Protein 6HEM (pdb70)

Foldseek 3Di:
DDPVLLVVLLVLLVVLCVPDPDNQLVSSLVSSLVVVLVVLVVVLPDDDDQLFDCCLVDVVSLCVVQVPDPLLSSLVSLCSLLPCVQCPDPSRNNNNVVSVVVNVVDDCVSPPVVSSVVSVVLSVLQLLLLLLQLQLLVCVLVVVLVSNLLSLVSSQVSQVVQCVSHPSSHDDNVVSVVSNLVSLLSLLVCLVCLCVVPDPVSVVVSLCSCVVPNLLALLVLVPDVVNPVSVVSLVVSLCSLCVVVVDDDDVVSVVSSVVCNVSSVDVPVRSHSPDDRDDGDDDDSVRSSVSSSVSVVVGD

Organism: Homo sapiens (NCBI:txid9606)

B-factor: mean 29.3, std 12.33, range [11.65, 81.81]

Sequence (300 aa):
FSKHLKEETIQIITKASHEHEDKSPETVLQSAIKLEYARLVKLAQEDTPPETDYRLHHVVVYFIQNQAPKKIIEKTLLEQFGDRNLSFDERCHNIMKVAQAKLEMIKPEEVNLEEYEEWHQDYRKFRETTMYLIIGLENFQRESYIDSLLFLICAYQNNKELLSKGLYRGHDEELISHYRRECLLKLNEQAAELFESGEDREVNNGLIIMNEFIVPFLPLLLVDEMEEKDILAVEDMRNRWCSYLGQEMEPHLQEKLTDFLPKLLDCSMEIKSFHEPPKLPSYSTHELCERFARIMLSLS

Secondary structure (DSSP, 8-state):
--HHHHHHHHHHHHHHHTT-S---HHHHHHHHHHHHHHHHHHHHH----TT--GGGT-HHHHHHHTT--HHHHHHHHHHHHT-GGGSSSTTTHHHHHHHHHHHHH--TTTS-HHHHHHHHHHHHHHHHHHHHHHHHHHHHHTT-HHHHHHHHHHHHHHHHHHHHH-TTSS--HHHHHHHHHHHHHHHHHHHHHHHTS--HHHHHHHHHHIIIIIHHHGGGGGS-TT-HHHHHHHHHHHHHHHGGGGS---HHHHHHHHHHHHHHH--TT-----PPPPPPPP--HHHHHHHHHHHHTT--

GO terms:
  GO:0101005 deubiquitinase activity (F, IDA)
  GO:0005737 cytoplasm (C, IDA)
  GO:1903882 negative regulation of interleukin-17-mediated signaling pathway (P, IDA)
  GO:1902883 negative regulation of response to oxidative stress (P, IDA)
  GO:0005783 endoplasmic reticulum (C, IDA)
  GO:0016579 protein deubiquitination (P, IDA)
  GO:1904293 negative regulation of ERAD pathway (P, IMP)
  GO:0051117 ATPase binding (F, IPI)
  GO:0031625 ubiquitin protein ligase binding (F, IPI)
  GO:0004843 cysteine-type deubiquitinase activity (F, EXP)
  GO:0005737 cytoplasm (C, EXP)
  GO:0101005 deubiquitinase activity (F, IMP)
  GO:0005737 cytoplasm (C, IMP)
  GO:0005515 protein binding (F, IPI)
  GO:0004843 cyst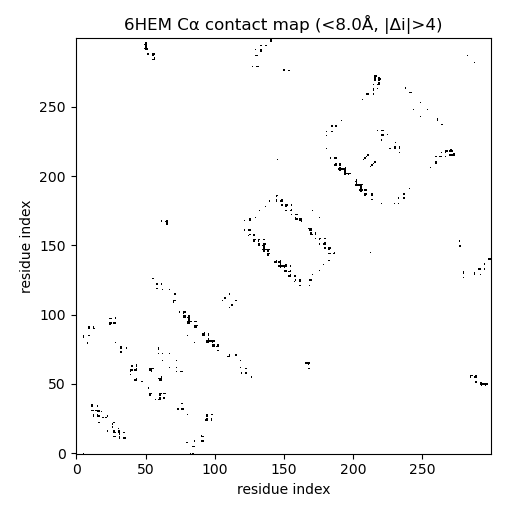eine-type deubiquitinase activity (F, TAS)
  GO:0008233 peptidase activity (F, TAS)
  GO:0036211 protein modification process (P, TAS)
  GO:0006508 proteolysis (P, TAS)
  GO:0005829 cytosol (C, TAS)
  GO:0016579 protein deubiquitination (P, TAS)

Nearest PDB structures (foldseek):
  6hem-assembly1_A  TM=1.003E+00  e=7.577E-39  Homo sapiens
  6h4k-assembly1_A  TM=9.599E-01  e=4.518E-29  Homo sapiens
  8bbf-assembly1_B  TM=1.422E-01  e=9.998E+00  Homo sapiens

InterPro domains:
  IPR001394 Peptidase C19, ubiquitin carboxyl-terminal hydrolase [PF00443] (169-654)
  IPR003903 Ubiquitin interacting motif [PS50330] (97-116)
  IPR003903 Ubiquitin interacting motif [SM00726] (97-116)
  IPR009060 UBA-like superfamily [SSF46934] (2-73)
  IPR018200 Ubiquitin specific protease, conserved site [PS00972] (170-185)
  IPR018200 Ubiquitin specific protease, conserved site [PS00973] (591-608)
  IPR028889 Ubiquitin specific protease UPS, catalytic domain [PS50235] (169-657)
  IPR038765 Papain-like cysteine peptidase superfamily [SSF54001] (167-654)
  IPR050164 Ubiquitin carboxyl-terminal hydrolases [PTHR24006] (99-657)
  IPR054108 Ubiquitin carboxyl-terminal hydrolase 25/28, UIM [PF21909] (70-132)
  IPR054109 UBA-like domain [PF22566] (16-60)

Solvent-accessible surface area: 16249 Å² total; per-residue (Å²): 108,49,90,135,43,30,62,46,2,27,58,15,3,47,128,1,27,136,87,92,166,74,117,38,35,84,34,7,3,136,6,0,25,144,32,0,63,55,60,0,41,151,39,12,136,95,138,52,68,98,47,34,19,57,26,1,81,16,24,0,0,0,0,18,46,16,142,3,54,139,56,3,6,89,25,10,2,13,81,21,0,8,46,64,91,5,38,191,46,100,137,0,61,91,9,6,106,19,0,73,63,90,37,90,80,42,39,106,103,94,5,76,113,133,68,10,93,102,29,30,83,10,16,112,52,0,40,66,0,0,0,26,2,0,17,0,4,33,12,22,59,157,126,39,30,65,67,0,0,42,22,0,22,18,0,24,93,26,2,68,70,2,35,97,116,22,165,122,25,6,18,88,74,106,25,1,14,65,11,10,18,51,0,1,37,79,0,4,70,76,0,0,114,31,2,93,46,72,44,117,74,78,6,74,71,0,20,67,7,0,64,91,27,0,18,28,11,0,4,48,2,64,102,56,81,151,51,128,133,2,62,106,3,2,88,70,2,40,81,76,0,49,69,36,74,73,146,169,24,92,99,132,41,71,114,78,0,57,89,0,7,80,97,0,80,88,12,62,166,120,98,149,34,172,84,155,82,29,91,46,64,112,51,62,45,136,60,0,22,95,55,12,27,175,8,32,128,50,78,87

Structure (mmCIF, N/CA/C/O backbone):
data_6HEM
#
_entry.id   6HEM
#
_cell.length_a   55.957
_cell.length_b   78.288
_cell.length_c   84.909
_cell.angle_alpha   90.00
_cell.angle_beta   90.00
_cell.angle_gamma   90.00
#
_symmetry.space_group_name_H-M   'P 21 21 21'
#
loop_
_entity.id
_entity.type
_entity.pdbx_description
1 polymer 'Ubiquitin carboxyl-terminal hydrolase 25'
2 non-polymer GLYCEROL
3 non-polymer 'SODIUM ION'
4 water water
#
loop_
_atom_site.group_PDB
_atom_site.id
_atom_site.type_symbol
_atom_site.label_atom_id
_atom_site.label_alt_id
_atom_site.label_comp_id
_atom_site.label_asym_id
_atom_site.label_entity_id
_atom_site.label_seq_id
_atom_site.pdbx_PDB_ins_code
_atom_site.Cartn_x
_atom_site.Cartn_y
_atom_site.Cartn_z
_atom_site.occupancy
_atom_site.B_iso_or_equiv
_atom_site.auth_seq_id
_atom_site.auth_comp_id
_atom_site.auth_asym_id
_atom_site.auth_atom_id
_atom_site.pdbx_PDB_model_num
ATOM 1 N N . PHE A 1 4 ? 35.639 82.339 9.525 1.00 73.42 749 PHE A N 1
ATOM 2 C CA . PHE A 1 4 ? 36.854 82.612 8.768 1.00 66.09 749 PHE A CA 1
ATOM 3 C C . PHE A 1 4 ? 36.528 83.302 7.450 1.00 61.61 749 PHE A C 1
ATOM 4 O O . PHE A 1 4 ? 37.315 83.259 6.506 1.00 81.81 749 PHE A O 1
ATOM 6 N N . SER A 1 5 ? 35.362 83.940 7.390 1.00 66.11 750 SER A N 1
ATOM 7 C CA . SER A 1 5 ? 34.927 84.655 6.200 1.00 63.19 750 SER A CA 1
ATOM 8 C C . SER A 1 5 ? 34.357 86.005 6.612 1.00 67.08 750 SER A C 1
ATOM 9 O O . SER A 1 5 ? 33.936 86.201 7.755 1.00 59.21 750 SER A O 1
ATOM 12 N N . LYS A 1 6 ? 34.358 86.945 5.663 1.00 60.72 751 LYS A N 1
ATOM 13 C CA . LYS A 1 6 ? 33.759 88.250 5.922 1.00 58.88 751 LYS A CA 1
ATOM 14 C C . LYS A 1 6 ? 32.299 88.108 6.334 1.00 58.16 751 LYS A C 1
ATOM 15 O O . LYS A 1 6 ? 31.849 88.752 7.289 1.00 53.91 751 LYS A O 1
ATOM 17 N N . HIS A 1 7 ? 31.546 87.259 5.630 1.00 49.15 752 HIS A N 1
ATOM 18 C CA . HIS A 1 7 ? 30.147 87.056 5.987 1.00 47.22 752 HIS A CA 1
ATOM 19 C C . HIS A 1 7 ? 30.028 86.453 7.382 1.00 49.45 752 HIS A C 1
ATOM 20 O O . HIS A 1 7 ? 29.234 86.923 8.207 1.00 40.22 752 HIS A O 1
ATOM 27 N N . LEU A 1 8 ? 30.835 85.423 7.671 1.00 44.34 753 LEU A N 1
ATOM 28 C CA . LEU A 1 8 ? 30.740 84.734 8.958 1.00 45.07 753 LEU A CA 1
ATOM 29 C C . LEU A 1 8 ? 31.278 85.591 10.101 1.00 41.32 753 LEU A C 1
ATOM 30 O O . LEU A 1 8 ? 30.697 85.604 11.190 1.00 36.88 753 LEU A O 1
ATOM 35 N N . LYS A 1 9 ? 32.399 86.288 9.886 1.00 44.62 754 LYS A N 1
ATOM 36 C CA . LYS A 1 9 ? 32.921 87.177 10.924 1.00 45.85 754 LYS A CA 1
ATOM 37 C C . LYS A 1 9 ? 31.918 88.275 11.252 1.00 41.62 754 LYS A C 1
ATOM 38 O O . LYS A 1 9 ? 31.650 88.558 12.425 1.00 42.17 754 LYS A O 1
ATOM 40 N N . GLU A 1 10 ? 31.338 88.894 10.221 1.00 40.79 755 GLU A N 1
ATOM 41 C CA . GLU A 1 10 ? 30.353 89.945 10.448 1.00 42.76 755 GLU A CA 1
ATOM 42 C C . GLU A 1 10 ? 29.063 89.378 11.021 1.00 40.80 755 GLU A C 1
ATOM 43 O O . GLU A 1 10 ? 28.406 90.025 11.844 1.00 47.52 755 GLU A O 1
ATOM 45 N N . GLU A 1 11 ? 28.675 88.173 10.599 1.00 38.60 756 GLU A N 1
ATOM 46 C CA . GLU A 1 11 ? 27.510 87.545 11.212 1.00 37.65 756 GLU A CA 1
ATOM 47 C C . GLU A 1 11 ? 27.776 87.234 12.680 1.00 28.90 756 GLU A C 1
ATOM 48 O O . GLU A 1 11 ? 26.878 87.366 13.520 1.00 37.62 756 GLU A O 1
ATOM 54 N N . THR A 1 12 ? 29.005 86.817 13.001 1.00 33.22 757 THR A N 1
ATOM 55 C CA . THR A 1 12 ? 29.343 86.509 14.388 1.00 22.27 757 THR A CA 1
ATOM 56 C C . THR A 1 12 ? 29.362 87.769 15.242 1.00 26.34 757 THR A C 1
ATOM 57 O O . THR A 1 12 ? 28.904 87.752 16.387 1.00 29.36 757 THR A O 1
ATOM 61 N N . ILE A 1 13 ? 29.875 88.874 14.700 1.00 31.43 758 ILE A N 1
ATOM 62 C CA . ILE A 1 13 ? 29.856 90.117 15.469 1.00 30.44 758 ILE A CA 1
ATOM 63 C C . ILE A 1 13 ? 28.428 90.622 15.633 1.00 32.67 758 ILE A C 1
ATOM 64 O O . ILE A 1 13 ? 28.025 91.060 16.723 1.00 32.88 758 ILE A O 1
ATOM 69 N N . GLN A 1 14 ? 27.631 90.545 14.567 1.00 31.69 759 GLN A N 1
ATOM 70 C CA . GLN A 1 14 ? 26.245 90.992 14.655 1.00 42.44 759 GLN A CA 1
ATOM 71 C C . GLN A 1 14 ? 25.461 90.183 15.683 1.00 40.50 759 GLN A C 1
ATOM 72 O O . GLN A 1 14 ? 24.633 90.734 16.417 1.00 35.92 759 GLN A O 1
ATOM 74 N N . ILE A 1 15 ? 25.703 88.873 15.756 1.00 32.31 760 ILE A N 1
ATOM 75 C CA . ILE A 1 15 ? 24.950 88.079 16.713 1.00 29.97 760 ILE A CA 1
ATOM 76 C C . ILE A 1 15 ? 25.409 88.379 18.139 1.00 31.61 760 ILE A C 1
ATOM 77 O O . ILE A 1 15 ? 24.606 88.329 19.079 1.00 28.99 760 ILE A O 1
ATOM 82 N N . ILE A 1 16 ? 26.692 88.701 18.319 1.00 27.64 761 ILE A N 1
ATOM 83 C CA . ILE A 1 16 ? 27.209 89.065 19.637 1.00 32.87 761 ILE A CA 1
ATOM 84 C C . ILE A 1 16 ? 26.547 90.347 20.128 1.00 34.23 761 ILE A C 1
ATOM 85 O O . ILE A 1 16 ? 26.121 90.450 21.286 1.00 31.44 761 ILE A O 1
ATOM 90 N N . THR A 1 17 ? 26.443 91.344 19.247 1.00 36.87 762 THR A N 1
ATOM 91 C CA .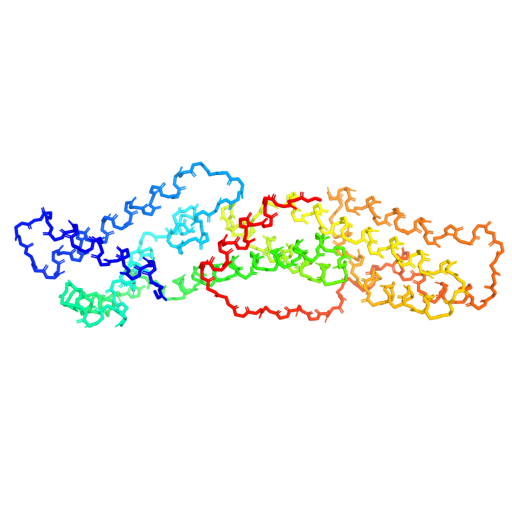 THR A 1 17 ? 25.815 92.599 19.636 1.00 34.80 762 THR A CA 1
ATOM 92 C C . THR A 1 17 ? 24.342 92.397 19.960 1.00 39.50 762 THR A C 1
ATOM 93 O O . THR A 1 17 ? 23.842 92.904 20.972 1.00 35.28 762 THR A O 1
ATOM 97 N N . LYS A 1 18 ? 23.635 91.627 19.133 1.00 34.19 763 LYS A N 1
ATOM 98 C CA . LYS A 1 18 ? 22.253 91.291 19.453 1.00 33.11 763 LYS A CA 1
ATOM 99 C C . LYS A 1 18 ? 22.167 90.504 20.756 1.00 39.08 763 LYS A C 1
ATOM 100 O O . LYS A 1 18 ? 21.238 90.703 21.548 1.00 41.79 763 LYS A O 1
ATOM 106 N N . ALA A 1 19 ? 23.135 89.611 21.008 1.00 32.66 764 ALA A N 1
ATOM 107 C CA . ALA A 1 19 ? 23.113 88.858 22.253 1.00 28.48 764 ALA A CA 1
ATOM 108 C C . ALA A 1 19 ? 23.301 89.776 23.457 1.00 25.99 764 ALA A C 1
ATOM 109 O O . ALA A 1 19 ? 22.663 89.577 24.493 1.00 33.44 764 ALA A O 1
ATOM 111 N N . SER A 1 20 ? 24.183 90.769 23.335 1.00 35.09 765 SER A N 1
ATOM 112 C CA . SER A 1 20 ? 24.490 91.639 24.471 1.00 33.99 765 SER A CA 1
ATOM 113 C C . SER A 1 20 ? 23.255 92.378 24.971 1.00 44.72 765 SER A C 1
ATOM 114 O O . SER A 1 20 ? 23.154 92.680 26.167 1.00 43.49 765 SER A O 1
ATOM 117 N N . HIS A 1 21 ? 22.303 92.667 24.086 1.00 41.23 766 HIS A N 1
ATOM 118 C CA . HIS A 1 21 ? 21.084 93.363 24.478 1.00 46.96 766 HIS A CA 1
ATOM 119 C C . HIS A 1 21 ? 20.087 92.483 25.227 1.00 51.03 766 HIS A C 1
ATOM 120 O O . HIS A 1 21 ? 19.055 92.995 25.668 1.00 60.23 766 HIS A O 1
ATOM 127 N N . GLU A 1 22 ? 20.367 91.190 25.414 1.00 52.01 767 GLU A N 1
ATOM 128 C CA . GLU A 1 22 ? 19.355 90.287 25.959 1.00 48.67 767 GLU A CA 1
ATOM 129 C C . GLU A 1 22 ? 19.281 90.319 27.478 1.00 58.71 767 GLU A C 1
ATOM 130 O O . GLU A 1 22 ? 18.234 89.989 28.047 1.00 52.29 767 GLU A O 1
ATOM 136 N N . HIS A 1 23 ? 20.373 90.669 28.149 1.00 49.83 768 HIS A N 1
ATOM 137 C CA . HIS A 1 23 ? 20.404 90.730 29.600 1.00 42.53 768 HIS A CA 1
ATOM 138 C C . HIS A 1 23 ? 21.118 91.999 30.030 1.00 47.41 768 HIS A C 1
ATOM 139 O O . HIS A 1 23 ? 21.954 92.540 29.298 1.00 43.22 768 HIS A O 1
ATOM 146 N N . GLU A 1 24 ? 20.755 92.482 31.218 1.00 55.15 769 GLU A N 1
ATOM 147 C CA . GLU A 1 24 ? 21.455 93.626 31.792 1.00 52.97 769 GLU A CA 1
ATOM 148 C C . GLU A 1 24 ? 22.925 93.299 32.012 1.00 47.31 769 GLU A C 1
ATOM 149 O O . GLU A 1 24 ? 23.807 94.122 31.731 1.00 43.78 769 GLU A O 1
ATOM 155 N N . ASP A 1 25 ? 23.201 92.096 32.507 1.00 48.17 770 ASP A N 1
ATOM 156 C CA . ASP A 1 25 ? 24.567 91.632 32.681 1.00 39.05 770 ASP A CA 1
ATOM 157 C C . ASP A 1 25 ? 25.259 91.530 31.328 1.00 48.19 770 ASP A C 1
ATOM 158 O O . ASP A 1 25 ? 24.785 90.831 30.428 1.00 41.88 770 ASP A O 1
ATOM 163 N N . LYS A 1 26 ? 26.377 92.243 31.176 1.00 40.06 771 LYS A N 1
ATOM 164 C CA . LYS A 1 26 ? 27.137 92.224 29.933 1.00 34.72 771 LYS A CA 1
ATOM 165 C C . LYS A 1 26 ? 28.457 91.471 30.061 1.00 22.92 771 LYS A C 1
ATOM 166 O O . LYS A 1 26 ? 29.353 91.672 29.235 1.00 33.46 771 LYS A O 1
ATOM 172 N N . SER A 1 27 ? 28.602 90.612 31.068 1.00 23.34 772 SER A N 1
ATOM 173 C CA . SER A 1 27 ? 29.834 89.860 31.193 1.00 29.44 772 SER A CA 1
ATOM 174 C C . SER A 1 27 ? 30.016 88.982 29.952 1.00 34.95 772 SER A C 1
ATOM 175 O O . SER A 1 27 ? 29.031 88.512 29.375 1.00 34.60 772 SER A O 1
ATOM 178 N N . PRO A 1 28 ? 31.259 88.764 29.505 1.00 32.31 773 PRO A N 1
ATOM 179 C CA . PRO A 1 28 ? 31.451 87.938 28.297 1.00 26.86 773 PRO A CA 1
ATOM 180 C C . PRO A 1 28 ? 30.890 86.541 28.455 1.00 31.92 773 PRO A C 1
ATOM 181 O O . PRO A 1 28 ? 30.473 85.933 27.459 1.00 30.44 773 PRO A O 1
ATOM 185 N N . GLU A 1 29 ? 30.862 86.018 29.683 1.00 30.87 774 GLU A N 1
ATOM 186 C CA . GLU A 1 29 ? 30.311 84.688 29.923 1.00 34.46 774 GLU A CA 1
ATOM 187 C C . GLU A 1 29 ? 28.815 84.649 29.642 1.00 30.58 774 GLU A C 1
ATOM 188 O O . GLU A 1 29 ? 28.306 83.685 29.053 1.00 28.47 774 GLU A O 1
ATOM 194 N N . THR A 1 30 ? 28.092 85.684 30.068 1.00 27.47 775 THR A N 1
ATOM 195 C CA . THR A 1 30 ? 26.659 85.761 29.815 1.00 27.47 775 THR A CA 1
ATOM 196 C C . THR A 1 30 ? 26.383 85.997 28.338 1.00 36.62 775 THR A C 1
ATOM 197 O O . THR A 1 30 ? 25.527 85.330 27.741 1.00 34.21 775 THR A O 1
ATOM 201 N N . VAL A 1 31 ? 27.111 86.936 27.731 1.00 26.78 776 VAL A N 1
ATOM 202 C CA . VAL A 1 31 ? 26.880 87.267 26.328 1.00 28.78 776 VAL A CA 1
ATOM 203 C C . VAL A 1 31 ? 27.192 86.071 25.438 1.00 27.52 776 VAL A C 1
ATOM 204 O O . VAL A 1 31 ? 26.477 85.810 24.462 1.00 26.15 776 VAL A O 1
ATOM 208 N N . LEU A 1 32 ? 28.279 85.354 25.733 1.00 23.68 777 LEU A N 1
ATOM 209 C CA . LEU A 1 32 ? 28.641 84.191 24.916 1.00 25.52 777 LEU A CA 1
ATOM 210 C C . LEU A 1 32 ? 27.541 83.137 24.938 1.00 27.04 777 LEU A C 1
ATOM 211 O O . LEU A 1 32 ? 27.196 82.555 23.897 1.00 25.31 777 LEU A O 1
ATOM 216 N N . GLN A 1 33 ? 26.986 82.869 26.115 1.00 25.81 778 GLN A N 1
ATOM 217 C CA . GLN A 1 33 ? 25.913 81.890 26.216 1.00 26.24 778 GLN A CA 1
ATOM 218 C C . GLN A 1 33 ? 24.698 82.324 25.398 1.00 26.72 778 GLN A C 1
ATOM 219 O O . GLN A 1 33 ? 24.093 81.510 24.691 1.00 29.15 778 GLN A O 1
ATOM 225 N N . SER A 1 34 ? 24.333 83.607 25.461 1.00 29.39 779 SER A N 1
ATOM 226 C CA . SER A 1 34 ? 23.215 84.079 24.645 1.00 34.51 779 SER A CA 1
ATOM 227 C C . SER A 1 34 ? 23.553 84.052 23.160 1.00 28.88 779 SER A C 1
ATOM 228 O O . SER A 1 34 ? 22.674 83.806 22.326 1.00 30.38 779 SER A O 1
ATOM 231 N N . ALA A 1 35 ? 24.806 84.363 22.808 1.00 21.60 780 ALA A N 1
ATOM 232 C CA . ALA A 1 35 ? 25.189 84.402 21.404 1.00 22.67 780 ALA A CA 1
ATOM 233 C C . ALA A 1 35 ? 25.133 83.012 20.801 1.00 21.76 780 ALA A C 1
ATOM 234 O O . ALA A 1 35 ? 24.704 82.847 19.648 1.00 26.08 780 ALA A O 1
ATOM 236 N N . ILE A 1 36 ? 25.590 82.011 21.557 1.00 20.73 781 ILE A N 1
ATOM 237 C CA . ILE A 1 36 ? 25.542 80.633 21.072 1.00 24.48 781 ILE A CA 1
ATOM 238 C C . ILE A 1 36 ? 24.098 80.208 20.838 1.00 26.20 781 ILE A C 1
ATOM 239 O O . ILE A 1 36 ? 23.772 79.600 19.810 1.00 21.43 781 ILE A O 1
ATOM 244 N N . LYS A 1 37 ? 23.203 80.554 21.767 1.00 25.66 782 LYS A N 1
ATOM 245 C CA . LYS A 1 37 ? 21.798 80.191 21.610 1.00 26.40 782 LYS A CA 1
ATOM 246 C C . LYS A 1 37 ? 21.171 80.888 20.408 1.00 23.14 782 LYS A C 1
ATOM 247 O O . LYS A 1 37 ? 20.374 80.283 19.681 1.00 24.74 782 LYS A O 1
ATOM 253 N N . LEU A 1 38 ? 21.509 82.159 20.184 1.00 18.51 783 LEU A N 1
ATOM 254 C CA . LEU A 1 38 ? 20.952 82.888 19.054 1.00 18.64 783 LEU A CA 1
ATOM 255 C C . LEU A 1 38 ? 21.489 82.344 17.739 1.00 19.99 783 LEU A C 1
ATOM 256 O O . LEU A 1 38 ? 20.741 82.215 16.764 1.00 20.62 783 LEU A O 1
ATOM 261 N N . GLU A 1 39 ? 22.792 82.068 17.690 1.00 18.75 784 GLU A N 1
ATOM 262 C CA . GLU A 1 39 ? 23.391 81.541 16.469 1.00 21.93 784 GLU A CA 1
ATOM 263 C C . GLU A 1 39 ? 22.838 80.154 16.157 1.00 18.27 784 GLU A C 1
ATOM 264 O O . GLU A 1 39 ? 22.557 79.839 14.998 1.00 20.92 784 GLU A O 1
ATOM 270 N N . TYR A 1 40 ? 22.679 79.305 17.173 1.00 16.64 785 TYR A N 1
ATOM 271 C CA . TYR A 1 40 ? 22.079 77.995 16.921 1.00 19.17 785 TYR A CA 1
ATOM 272 C C . TYR A 1 40 ? 20.679 78.150 16.343 1.00 21.42 785 TYR A C 1
ATOM 273 O O . TYR A 1 40 ? 20.325 77.498 15.352 1.00 16.36 785 TYR A O 1
ATOM 282 N N . ALA A 1 41 ? 19.880 79.048 16.918 1.00 18.32 786 ALA A N 1
ATOM 283 C CA . ALA A 1 41 ? 18.536 79.272 16.392 1.00 19.84 786 ALA A CA 1
ATOM 284 C C . ALA A 1 41 ? 18.571 79.763 14.947 1.00 16.52 786 ALA A C 1
ATOM 285 O O . ALA A 1 41 ? 17.732 79.360 14.129 1.00 17.39 786 ALA A O 1
ATOM 287 N N . ARG A 1 42 ? 19.526 80.641 14.618 1.00 16.38 787 ARG A N 1
ATOM 288 C CA . ARG A 1 42 ? 19.635 81.147 13.248 1.00 16.64 787 ARG A CA 1
ATOM 289 C C . ARG A 1 42 ? 19.942 80.011 12.280 1.00 17.19 787 ARG A C 1
ATOM 290 O O . ARG A 1 42 ? 19.374 79.943 11.179 1.00 15.73 787 ARG A O 1
ATOM 298 N N . LEU A 1 43 ? 20.820 79.100 12.683 1.00 13.84 788 LEU A N 1
ATOM 299 C CA . LEU A 1 43 ? 21.183 77.982 11.826 1.00 15.95 788 LEU A CA 1
ATOM 300 C C . LEU A 1 43 ? 20.079 76.935 11.770 1.00 16.22 788 LEU A C 1
ATOM 301 O O . LEU A 1 43 ? 19.889 76.293 10.735 1.00 15.04 788 LEU A O 1
ATOM 306 N N . VAL A 1 44 ? 19.321 76.764 12.857 1.00 12.34 789 VAL A N 1
ATOM 307 C CA . VAL A 1 44 ? 18.174 75.858 12.806 1.00 12.93 789 VAL A CA 1
ATOM 308 C C . VAL A 1 44 ? 17.161 76.356 11.793 1.00 17.30 789 VAL A C 1
ATOM 309 O O . VAL A 1 44 ? 16.574 75.569 11.037 1.00 15.85 789 VAL A O 1
ATOM 313 N N . LYS A 1 45 ? 16.937 77.674 11.759 1.00 15.67 790 LYS A N 1
ATOM 314 C CA . LYS A 1 45 ? 16.006 78.219 10.785 1.00 17.22 790 LYS A CA 1
ATOM 315 C C . LYS A 1 45 ? 16.451 77.885 9.371 1.00 15.68 790 LYS A C 1
ATOM 316 O O . LYS A 1 45 ? 15.625 77.497 8.528 1.00 17.29 790 LYS A O 1
ATOM 322 N N . LEU A 1 46 ? 17.754 78.015 9.092 1.00 16.50 791 LEU A N 1
ATOM 323 C CA . LEU A 1 46 ? 18.247 77.653 7.760 1.00 16.54 791 LEU A CA 1
ATOM 324 C C . LEU A 1 46 ? 18.053 76.167 7.493 1.00 15.04 791 LEU A C 1
ATOM 325 O O . LEU A 1 46 ? 17.672 75.779 6.382 1.00 16.27 791 LEU A O 1
ATOM 330 N N . ALA A 1 47 ? 18.312 75.323 8.507 1.00 13.45 792 ALA A N 1
ATOM 331 C CA . ALA A 1 47 ? 18.210 73.879 8.337 1.00 14.52 792 ALA A CA 1
ATOM 332 C C . ALA A 1 47 ? 16.779 73.460 8.036 1.00 17.61 792 ALA A C 1
ATOM 333 O O . ALA A 1 47 ? 16.554 72.462 7.331 1.00 17.83 792 ALA A O 1
ATOM 335 N N . GLN A 1 48 ? 15.806 74.202 8.568 1.00 15.69 793 GLN A N 1
ATOM 336 C CA . GLN A 1 48 ? 14.392 73.881 8.428 1.00 16.28 793 GLN A CA 1
ATOM 337 C C . GLN A 1 48 ? 13.810 74.365 7.111 1.00 17.22 793 GLN A C 1
ATOM 338 O O . GLN A 1 48 ? 12.725 73.916 6.735 1.00 22.44 793 GLN A O 1
ATOM 344 N N . GLU A 1 49 ? 14.511 75.243 6.401 1.00 17.18 794 GLU A N 1
ATOM 345 C CA . GLU A 1 49 ? 13.932 75.921 5.248 1.00 18.47 794 GLU A CA 1
ATOM 346 C C . GLU A 1 49 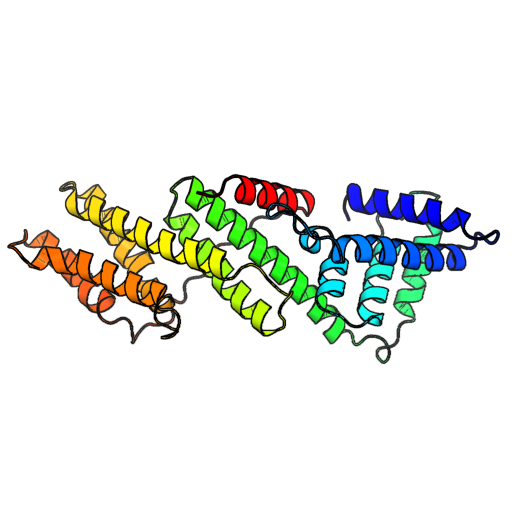? 13.822 74.997 4.037 1.00 25.93 794 GLU A C 1
ATOM 347 O O . GLU A 1 49 ? 14.743 74.239 3.722 1.00 20.93 794 GLU A O 1
ATOM 353 N N . ASP A 1 50 ? 12.674 75.046 3.364 1.00 21.16 795 ASP A N 1
ATOM 354 C CA . ASP A 1 50 ? 12.515 74.360 2.085 1.00 25.58 795 ASP A CA 1
ATOM 355 C C . ASP A 1 50 ? 13.150 75.240 1.014 1.00 25.62 795 ASP A C 1
ATOM 356 O O . ASP A 1 50 ? 12.694 76.362 0.786 1.00 30.15 795 ASP A O 1
ATOM 361 N N . THR A 1 51 ? 14.216 74.764 0.389 1.00 22.17 796 THR A N 1
ATOM 362 C CA . THR A 1 51 ? 14.933 75.685 -0.482 1.00 16.35 796 THR A CA 1
ATOM 363 C C . THR A 1 51 ? 14.802 75.264 -1.940 1.00 16.17 796 THR A C 1
ATOM 364 O O . THR A 1 51 ? 14.566 74.091 -2.228 1.00 20.78 796 THR A O 1
ATOM 368 N N . PRO A 1 52 ? 14.956 76.200 -2.871 1.00 22.62 797 PRO A N 1
ATOM 369 C CA . PRO A 1 52 ? 14.965 75.847 -4.296 1.00 25.92 797 PRO A CA 1
ATOM 370 C C . PRO A 1 52 ? 16.211 75.050 -4.652 1.00 29.24 797 PRO A C 1
ATOM 371 O O . PRO A 1 52 ? 17.132 74.912 -3.835 1.00 21.56 797 PRO A O 1
ATOM 375 N N . PRO A 1 53 ? 16.297 74.504 -5.868 1.00 27.11 798 PRO A N 1
ATOM 376 C CA . PRO A 1 53 ? 17.421 73.589 -6.158 1.00 21.18 798 PRO A CA 1
ATOM 377 C C . PRO A 1 53 ? 18.784 74.267 -6.165 1.00 18.47 798 PRO A C 1
ATOM 378 O O . PRO A 1 53 ? 19.797 73.602 -5.878 1.00 21.98 798 PRO A O 1
ATOM 382 N N . GLU A 1 54 ? 18.844 75.568 -6.448 1.00 17.59 799 GLU A N 1
ATOM 383 C CA . GLU A 1 54 ? 20.107 76.288 -6.544 1.00 19.78 799 GLU A CA 1
ATOM 384 C C . GLU A 1 54 ? 20.687 76.669 -5.185 1.00 20.06 799 GLU A C 1
ATOM 385 O O . GLU A 1 54 ? 21.815 77.167 -5.134 1.00 19.78 799 GLU A O 1
ATOM 391 N N . THR A 1 55 ? 19.956 76.448 -4.095 1.00 16.38 800 THR A N 1
ATOM 392 C CA . THR A 1 55 ? 20.386 76.862 -2.764 1.00 15.90 800 THR A CA 1
ATOM 393 C C . THR A 1 55 ? 20.438 75.624 -1.880 1.00 15.65 800 THR A C 1
ATOM 394 O O . THR A 1 55 ? 19.503 74.834 -1.880 1.00 18.61 800 THR A O 1
ATOM 398 N N . ASP A 1 56 ? 21.522 75.459 -1.133 1.00 12.73 801 ASP A N 1
ATOM 399 C CA . ASP A 1 56 ? 21.678 74.307 -0.225 1.00 12.08 801 ASP A CA 1
ATOM 400 C C . ASP A 1 56 ? 22.359 74.881 1.010 1.00 12.18 801 ASP A C 1
ATOM 401 O O . ASP A 1 56 ? 23.569 75.124 0.996 1.00 14.40 801 ASP A O 1
ATOM 406 N N . TYR A 1 57 ? 21.575 75.131 2.069 1.00 13.72 802 TYR A N 1
ATOM 407 C CA . TYR A 1 57 ? 22.165 75.817 3.209 1.00 14.95 802 TYR A CA 1
ATOM 408 C C . TYR A 1 57 ? 23.200 74.963 3.934 1.00 13.94 802 TYR A C 1
ATOM 409 O O . TYR A 1 57 ? 23.957 75.517 4.724 1.00 14.09 802 TYR A O 1
ATOM 418 N N . ARG A 1 58 ? 23.288 73.656 3.650 1.00 12.74 803 ARG A N 1
ATOM 419 C CA . ARG A 1 58 ? 24.392 72.864 4.202 1.00 13.28 803 ARG A CA 1
ATOM 420 C C . ARG A 1 58 ? 25.731 73.372 3.710 1.00 14.17 803 ARG A C 1
ATOM 421 O O . ARG A 1 58 ? 26.741 73.238 4.402 1.00 14.40 803 ARG A O 1
ATOM 429 N N . LEU A 1 59 ? 25.758 73.970 2.516 1.00 13.76 804 LEU A N 1
ATOM 430 C CA . LEU A 1 59 ? 26.999 74.510 1.989 1.00 17.12 804 LEU A CA 1
ATOM 431 C C . LEU A 1 59 ? 27.402 75.808 2.667 1.00 16.65 804 LEU A C 1
ATOM 432 O O . LEU A 1 59 ? 28.560 76.208 2.558 1.00 19.44 804 LEU A O 1
ATOM 437 N N . HIS A 1 60 ? 26.466 76.489 3.331 1.00 14.18 805 HIS A N 1
ATOM 438 C CA . HIS A 1 60 ? 26.753 77.776 3.941 1.00 15.14 805 HIS A CA 1
ATOM 439 C C . HIS A 1 60 ? 27.401 77.669 5.316 1.00 18.37 805 HIS A C 1
ATOM 440 O O . HIS A 1 60 ? 28.147 78.573 5.704 1.00 20.20 805 HIS A O 1
ATOM 447 N N . HIS A 1 61 ? 27.144 76.596 6.067 1.00 15.95 806 HIS A N 1
ATOM 448 C CA . HIS A 1 61 ? 27.668 76.511 7.428 1.00 17.71 806 HIS A CA 1
ATOM 449 C C . HIS A 1 61 ? 27.656 75.057 7.874 1.00 15.79 806 HIS A C 1
ATOM 450 O O . HIS A 1 61 ? 26.642 74.370 7.708 1.00 15.28 806 HIS A O 1
ATOM 457 N N . VAL A 1 62 ? 28.770 74.607 8.465 1.00 15.08 807 VAL A N 1
ATOM 458 C CA . VAL A 1 62 ? 28.881 73.225 8.923 1.00 14.63 807 VAL A CA 1
ATOM 459 C C . VAL A 1 62 ? 27.765 72.863 9.905 1.00 13.98 807 VAL A C 1
ATOM 460 O O . VAL A 1 62 ? 27.276 71.731 9.904 1.00 15.04 807 VAL A O 1
ATOM 464 N N . VAL A 1 63 ? 27.310 73.810 10.735 1.00 15.61 808 VAL A N 1
ATOM 465 C CA . VAL A 1 63 ? 26.299 73.439 11.719 1.00 14.05 808 VAL A CA 1
ATOM 466 C C . VAL A 1 63 ? 24.939 73.164 11.060 1.00 15.38 808 VAL A C 1
ATOM 467 O O . VAL A 1 63 ? 24.166 72.338 11.563 1.00 13.92 808 VAL A O 1
ATOM 471 N N . VAL A 1 64 ? 24.653 73.745 9.885 1.00 14.59 809 VAL A N 1
ATOM 472 C CA . VAL A 1 64 ? 23.431 73.337 9.186 1.00 14.66 809 VAL A CA 1
ATOM 473 C C . VAL A 1 64 ? 23.515 71.867 8.765 1.00 13.83 809 VAL A C 1
ATOM 474 O O . VAL A 1 64 ? 22.541 71.116 8.894 1.00 14.10 809 VAL A O 1
ATOM 478 N N . TYR A 1 65 ? 24.671 71.444 8.229 1.00 12.79 810 TYR A N 1
ATOM 479 C CA . TYR A 1 65 ? 24.906 70.027 7.946 1.00 13.60 810 TYR A CA 1
ATOM 480 C C . TYR A 1 65 ? 24.726 69.182 9.203 1.00 15.18 810 TYR A C 1
ATOM 481 O O . TYR A 1 65 ? 24.074 68.126 9.167 1.00 13.94 810 TYR A O 1
ATOM 490 N N . PHE A 1 66 ? 25.256 69.660 10.334 1.00 15.08 811 PHE A N 1
ATOM 491 C CA . PHE A 1 66 ? 25.156 68.878 11.571 1.00 14.56 811 PHE A CA 1
ATOM 492 C C . PHE A 1 66 ? 23.708 68.766 12.047 1.00 15.15 811 PHE A C 1
ATOM 493 O O . PHE A 1 66 ? 23.287 67.698 12.527 1.00 17.50 811 PHE A O 1
ATOM 501 N N . ILE A 1 67 ? 22.926 69.842 11.917 1.00 15.10 812 ILE A N 1
ATOM 502 C CA . ILE A 1 67 ? 21.528 69.781 12.347 1.00 16.06 812 ILE A CA 1
ATOM 503 C C . ILE A 1 67 ? 20.755 68.778 11.501 1.00 16.92 812 ILE A C 1
ATOM 504 O O . ILE A 1 67 ? 20.032 67.911 12.022 1.00 16.04 812 ILE A O 1
ATOM 509 N N . GLN A 1 68 ? 20.871 68.896 10.176 1.00 16.60 813 GLN A N 1
ATOM 510 C CA . GLN A 1 68 ? 20.093 68.021 9.318 1.00 13.41 813 GLN A CA 1
ATOM 511 C C . GLN A 1 68 ? 20.510 66.566 9.470 1.00 17.35 813 GLN A C 1
ATOM 512 O O . GLN A 1 68 ? 19.694 65.677 9.248 1.00 19.93 813 GLN A O 1
ATOM 518 N N . ASN A 1 69 ? 21.760 66.309 9.855 1.00 14.17 814 ASN A N 1
ATOM 519 C CA . ASN A 1 69 ? 22.269 64.961 10.036 1.00 12.09 814 ASN A CA 1
ATOM 520 C C . ASN A 1 69 ? 22.213 64.496 11.487 1.00 18.08 814 ASN A C 1
ATOM 521 O O . ASN A 1 69 ? 22.687 63.390 11.796 1.00 17.60 814 ASN A O 1
ATOM 526 N N . GLN A 1 70 ? 21.590 65.289 12.358 1.00 17.02 815 GLN A N 1
ATOM 527 C CA . GLN A 1 70 ? 21.366 64.927 13.771 1.00 17.01 815 GLN A CA 1
ATOM 528 C C . GLN A 1 70 ? 22.666 64.591 14.505 1.00 21.40 815 GLN A C 1
ATOM 529 O O . GLN A 1 70 ? 22.752 63.617 15.274 1.00 19.42 815 GLN A O 1
ATOM 535 N N . ALA A 1 71 ? 23.672 65.439 14.315 1.00 17.61 816 ALA A N 1
ATOM 536 C CA . ALA A 1 71 ? 24.898 65.285 15.071 1.00 15.79 816 ALA A CA 1
ATOM 537 C C . ALA A 1 71 ? 24.605 65.534 16.549 1.00 17.75 816 ALA A C 1
ATOM 538 O O . ALA A 1 71 ? 23.668 66.261 16.891 1.00 21.60 816 ALA A O 1
ATOM 540 N N . PRO A 1 72 ? 25.364 64.898 17.437 1.00 19.78 817 PRO A N 1
ATOM 541 C CA . PRO A 1 72 ? 25.181 65.127 18.878 1.00 23.16 817 PRO A CA 1
ATOM 542 C C . PRO A 1 72 ? 25.231 66.606 19.232 1.00 23.35 817 PRO A C 1
ATOM 543 O O . PRO A 1 72 ? 26.053 67.359 18.706 1.00 20.45 817 PRO A O 1
ATOM 547 N N . LYS A 1 73 ? 24.362 67.004 20.174 1.00 21.41 818 LYS A N 1
ATOM 548 C CA . LYS A 1 73 ? 24.263 68.409 20.576 1.00 24.55 818 LYS A CA 1
ATOM 549 C C . LYS A 1 73 ? 25.590 68.949 21.085 1.00 25.42 818 LYS A C 1
ATOM 550 O O . LYS A 1 73 ? 25.917 70.117 20.851 1.00 22.38 818 LYS A O 1
ATOM 556 N N . LYS A 1 74 ? 26.336 68.141 21.846 1.00 24.79 819 LYS A N 1
ATOM 557 C CA . LYS A 1 74 ? 27.595 68.637 22.384 1.00 26.66 819 LYS A CA 1
ATOM 558 C C . LYS A 1 74 ? 28.629 68.853 21.286 1.00 23.32 819 LYS A C 1
ATOM 559 O O . LYS A 1 74 ? 29.528 69.680 21.449 1.00 21.61 819 LYS A O 1
ATOM 562 N N . ILE A 1 75 ? 28.524 68.116 20.169 1.00 22.97 820 ILE A N 1
ATOM 563 C CA . ILE A 1 75 ? 29.424 68.336 19.041 1.00 21.06 820 ILE A CA 1
ATOM 564 C C . ILE A 1 75 ? 29.089 69.650 18.345 1.00 20.35 820 ILE A C 1
ATOM 565 O O . ILE A 1 75 ? 29.980 70.404 17.937 1.00 18.28 820 ILE A O 1
ATOM 570 N N . ILE A 1 76 ? 27.799 69.943 18.202 1.00 18.81 821 ILE A N 1
ATOM 571 C CA . ILE A 1 76 ? 27.398 71.231 17.646 1.00 18.81 821 ILE A CA 1
ATOM 572 C C . ILE A 1 76 ? 27.836 72.357 18.575 1.00 21.28 821 ILE A C 1
ATOM 573 O O . ILE A 1 76 ? 28.332 73.398 18.125 1.00 18.29 821 ILE A O 1
ATOM 578 N N . GLU A 1 77 ? 27.712 72.143 19.890 1.00 20.08 822 GLU A N 1
ATOM 579 C CA . GLU A 1 77 ? 28.079 73.208 20.813 1.00 22.88 822 GLU A CA 1
ATOM 580 C C . GLU A 1 77 ? 29.568 73.496 20.747 1.00 19.42 822 GLU A C 1
ATOM 581 O O . GLU A 1 77 ? 29.972 74.662 20.695 1.00 19.98 822 GLU A O 1
ATOM 587 N N . LYS A 1 78 ? 30.403 72.460 20.702 1.00 20.29 823 LYS A N 1
ATOM 588 C CA . LYS A 1 78 ? 31.836 72.715 20.582 1.00 23.24 823 LYS A CA 1
ATOM 589 C C . LYS A 1 78 ? 32.171 73.410 19.265 1.00 21.96 823 LYS A C 1
ATOM 590 O O . LYS A 1 78 ? 33.038 74.286 19.218 1.00 18.80 823 LYS A O 1
ATOM 596 N N . THR A 1 79 ? 31.519 73.011 18.171 1.00 18.86 824 THR A N 1
ATOM 597 C CA . THR A 1 79 ? 31.746 73.695 16.905 1.00 17.03 824 THR A CA 1
ATOM 598 C C . THR A 1 79 ? 31.406 75.175 17.003 1.00 19.15 824 THR A C 1
ATOM 599 O O . THR A 1 79 ? 32.144 76.025 16.489 1.00 21.17 824 THR A O 1
ATOM 603 N N . LEU A 1 80 ? 30.290 75.507 17.653 1.00 17.50 825 LEU A N 1
ATOM 604 C CA . LEU A 1 80 ? 29.922 76.912 17.792 1.00 21.94 825 LEU A CA 1
ATOM 605 C C . LEU A 1 80 ? 30.911 77.652 18.683 1.00 20.42 825 LEU A C 1
ATOM 606 O O . LEU A 1 80 ? 31.278 78.800 18.387 1.00 20.71 825 LEU A O 1
ATOM 611 N N . LEU A 1 81 ? 31.381 77.000 19.755 1.00 18.53 826 LEU A N 1
ATOM 612 C CA . LEU A 1 81 ? 32.402 77.634 20.588 1.00 26.47 826 LEU A CA 1
ATOM 613 C C . LEU A 1 81 ? 33.661 77.927 19.782 1.00 23.92 826 LEU A C 1
ATOM 614 O O . LEU A 1 81 ? 34.324 78.945 20.001 1.00 23.72 826 LEU A O 1
ATOM 619 N N . GLU A 1 82 ? 34.007 77.054 18.831 1.00 21.95 827 GLU A N 1
ATOM 620 C CA . GLU A 1 82 ? 35.175 77.320 18.000 1.00 26.44 827 GLU A CA 1
ATOM 621 C C . GLU A 1 82 ? 34.966 78.523 17.095 1.00 27.05 827 GLU A C 1
ATOM 622 O O . GLU A 1 82 ? 35.930 79.215 16.752 1.00 27.62 827 GLU A O 1
ATOM 628 N N . GLN A 1 83 ? 33.725 78.771 16.686 1.00 23.94 828 GLN A N 1
ATOM 629 C CA . GLN A 1 83 ? 33.423 79.942 15.873 1.00 24.73 828 GLN A CA 1
ATOM 630 C C . GLN A 1 83 ? 33.615 81.214 16.681 1.00 23.69 828 GLN A C 1
ATOM 631 O O . GLN A 1 83 ? 34.231 82.175 16.214 1.00 22.08 828 GLN A O 1
ATOM 637 N N . PHE A 1 84 ? 33.086 81.234 17.901 1.00 19.54 829 PHE A N 1
ATOM 638 C CA . PHE A 1 84 ? 33.211 82.407 18.760 1.00 21.16 829 PHE A CA 1
ATOM 639 C C . PHE A 1 84 ? 34.604 82.542 19.360 1.00 27.52 829 PHE A C 1
ATOM 640 O O . PHE A 1 84 ? 34.970 83.636 19.804 1.00 27.98 829 PHE A O 1
ATOM 648 N N . GLY A 1 85 ? 35.393 81.470 19.362 1.00 28.02 830 GLY A N 1
ATOM 649 C CA . GLY A 1 85 ? 36.774 81.523 19.798 1.00 30.82 830 GLY A CA 1
ATOM 650 C C . GLY A 1 85 ? 37.798 81.755 18.706 1.00 31.03 830 GLY A C 1
ATOM 651 O O . GLY A 1 85 ? 38.997 81.736 18.994 1.00 42.22 830 GLY A O 1
ATOM 652 N N . ASP A 1 86 ? 37.365 82.008 17.474 1.00 31.52 831 ASP A N 1
ATOM 653 C CA . ASP A 1 86 ? 38.285 82.156 16.353 1.00 32.57 831 ASP A CA 1
ATOM 654 C C . ASP A 1 86 ? 39.121 83.428 16.486 1.00 44.44 831 ASP A C 1
ATOM 655 O O . ASP A 1 86 ? 38.608 84.491 16.839 1.00 35.01 831 ASP A O 1
ATOM 660 N N . ARG A 1 87 ? 40.413 83.321 16.156 1.00 42.02 832 ARG A N 1
ATOM 661 C CA . ARG A 1 87 ? 41.336 84.443 16.331 1.00 45.27 832 ARG A CA 1
ATOM 662 C C . ARG A 1 87 ? 40.950 85.682 15.523 1.00 52.00 832 ARG A C 1
ATOM 663 O O . ARG A 1 87 ? 41.386 86.785 15.870 1.00 46.30 832 ARG A O 1
ATOM 665 N N . ASN A 1 88 ? 40.138 85.547 14.471 1.00 38.68 833 ASN A N 1
ATOM 666 C CA . ASN A 1 88 ? 39.784 86.719 13.674 1.00 42.55 833 ASN A CA 1
ATOM 667 C C . ASN A 1 88 ? 38.787 87.623 14.386 1.00 48.52 833 ASN A C 1
ATOM 668 O O . ASN A 1 88 ? 38.531 88.739 13.920 1.00 42.60 833 ASN A O 1
ATOM 673 N N . LEU A 1 89 ? 38.226 87.178 15.501 1.00 40.09 834 LEU A N 1
ATOM 674 C CA . LEU A 1 89 ? 37.448 88.042 16.376 1.00 40.31 834 LEU A CA 1
ATOM 675 C C . LEU A 1 89 ? 38.314 88.848 17.345 1.00 49.34 834 LEU A C 1
ATOM 676 O O . LEU A 1 89 ? 37.770 89.527 18.228 1.00 43.67 834 LEU A O 1
ATOM 681 N N . SER A 1 90 ? 39.641 88.809 17.200 1.00 44.98 835 SER A N 1
ATOM 682 C CA . SER A 1 90 ? 40.500 89.267 18.286 1.00 41.11 835 SER A CA 1
ATOM 683 C C . SER A 1 90 ? 40.648 90.778 18.332 1.00 47.77 835 SER A C 1
ATOM 684 O O . SER A 1 90 ? 40.945 91.326 19.398 1.00 45.28 835 SER A O 1
ATOM 687 N N . PHE A 1 91 ? 40.490 91.470 17.203 1.00 44.40 836 PHE A N 1
ATOM 688 C CA . PHE A 1 91 ? 40.756 92.908 17.210 1.00 36.41 836 PHE A CA 1
ATOM 689 C C . PHE A 1 91 ? 39.569 93.693 17.769 1.00 41.53 836 PHE A C 1
ATOM 690 O O . PHE A 1 91 ? 39.736 94.576 18.619 1.00 46.40 836 PHE A O 1
ATOM 698 N N . ASP A 1 92 ? 38.361 93.385 17.301 1.00 49.44 837 ASP A N 1
ATOM 699 C CA . ASP A 1 92 ? 37.208 94.242 17.553 1.00 46.99 837 ASP A CA 1
ATOM 700 C C . ASP A 1 92 ? 36.822 94.229 19.027 1.00 50.63 837 ASP A C 1
ATOM 701 O O . ASP A 1 92 ? 36.824 93.183 19.681 1.00 50.71 837 ASP A O 1
ATOM 706 N N . GLU A 1 93 ? 36.488 95.412 19.545 1.00 40.64 838 GLU A N 1
ATOM 707 C CA . GLU A 1 93 ? 36.171 95.545 20.963 1.00 54.38 838 GLU A CA 1
ATOM 708 C C . GLU A 1 93 ? 34.951 94.723 21.346 1.00 52.12 838 GLU A C 1
ATOM 709 O O . GLU A 1 93 ? 34.871 94.214 22.473 1.00 46.77 838 GLU A O 1
ATOM 711 N N . ARG A 1 94 ? 33.999 94.573 20.424 1.00 41.66 839 ARG A N 1
ATOM 712 C CA . ARG A 1 94 ? 32.754 93.890 20.759 1.00 55.53 839 ARG A CA 1
ATOM 713 C C . ARG A 1 94 ? 32.961 92.398 21.005 1.00 53.94 839 ARG A C 1
ATOM 714 O O . ARG A 1 94 ? 32.243 91.807 21.818 1.00 49.36 839 ARG A O 1
ATOM 722 N N . CYS A 1 95 ? 33.940 91.777 20.339 1.00 46.74 840 CYS A N 1
ATOM 723 C CA . CYS A 1 95 ? 34.080 90.327 20.364 1.00 45.24 840 CYS A CA 1
ATOM 724 C C . CYS A 1 95 ? 35.342 89.814 21.052 1.00 47.35 840 CYS A C 1
ATOM 725 O O . CYS A 1 95 ? 35.450 88.603 21.277 1.00 39.12 840 CYS A O 1
ATOM 727 N N . HIS A 1 96 ? 36.292 90.678 21.415 1.00 41.47 841 HIS A N 1
ATOM 728 C CA . HIS A 1 96 ? 37.586 90.167 21.867 1.00 30.26 841 HIS A CA 1
ATOM 729 C C . HIS A 1 96 ? 37.481 89.391 23.179 1.00 37.01 841 HIS A C 1
ATOM 730 O O . HIS A 1 96 ? 38.083 88.320 23.320 1.00 36.60 841 HIS A O 1
ATOM 737 N N . ASN A 1 97 ? 36.744 89.916 24.160 1.00 36.28 842 ASN A N 1
ATOM 738 C CA . ASN A 1 97 ? 36.666 89.238 25.453 1.00 33.27 842 ASN A CA 1
ATOM 739 C C . ASN A 1 97 ? 35.782 88.001 25.384 1.00 32.34 842 ASN A C 1
ATOM 740 O O . ASN A 1 97 ? 35.996 87.038 26.131 1.00 30.46 842 ASN A O 1
ATOM 745 N N . ILE A 1 98 ? 34.774 88.018 24.517 1.00 29.42 843 ILE A N 1
ATOM 746 C CA . ILE A 1 98 ? 33.967 86.821 24.304 1.00 27.67 843 ILE A CA 1
ATOM 747 C C . ILE A 1 98 ? 34.821 85.713 23.716 1.00 26.84 843 ILE A C 1
ATOM 748 O O . ILE A 1 98 ? 34.731 84.543 24.118 1.00 25.32 843 ILE A O 1
ATOM 753 N N . MET A 1 99 ? 35.662 86.071 22.754 1.00 29.64 844 MET A N 1
ATOM 754 C CA . MET A 1 99 ? 36.542 85.098 22.128 1.00 35.81 844 MET A CA 1
ATOM 755 C C . MET A 1 99 ? 37.443 84.431 23.160 1.00 31.75 844 MET A C 1
ATOM 756 O O . MET A 1 99 ? 37.644 83.214 23.122 1.00 33.03 844 MET A O 1
ATOM 761 N N . LYS A 1 100 ? 37.962 85.198 24.123 1.00 34.33 845 LYS A N 1
ATOM 762 C CA . LYS A 1 100 ? 38.793 84.582 25.159 1.00 31.40 845 LYS A CA 1
ATOM 763 C C . LYS A 1 100 ? 37.985 83.675 26.079 1.00 31.45 845 LYS A C 1
ATOM 764 O O . LYS A 1 100 ? 38.493 82.644 26.531 1.00 33.10 845 LYS A O 1
ATOM 770 N N . VAL A 1 101 ? 36.734 84.023 26.374 1.00 29.29 846 VAL A N 1
ATOM 771 C CA . VAL A 1 101 ? 35.921 83.126 27.186 1.00 25.70 846 VAL A CA 1
ATOM 772 C C . VAL A 1 101 ? 35.644 81.831 26.431 1.00 27.49 846 VAL A C 1
ATOM 773 O O . VAL A 1 101 ? 35.682 80.743 27.011 1.00 30.65 846 VAL A O 1
ATOM 777 N N . ALA A 1 102 ? 35.358 81.925 25.132 1.00 26.47 847 ALA A N 1
ATOM 778 C CA . ALA A 1 102 ? 35.109 80.719 24.345 1.00 24.25 847 ALA A CA 1
ATOM 779 C C . ALA A 1 102 ? 36.341 79.823 24.312 1.00 29.34 847 ALA A C 1
ATOM 780 O O . ALA A 1 102 ? 36.243 78.600 24.484 1.00 31.42 847 ALA A O 1
ATOM 782 N N . GLN A 1 103 ? 37.515 80.419 24.091 1.00 29.59 848 GLN A N 1
ATOM 783 C CA . GLN A 1 103 ? 38.754 79.653 24.126 1.00 33.38 848 GLN A CA 1
ATOM 784 C C . GLN A 1 103 ? 38.948 78.999 25.488 1.00 36.30 848 GLN A C 1
ATOM 785 O O . GLN A 1 103 ? 39.391 77.848 25.573 1.00 42.63 848 GLN A O 1
ATOM 791 N N . ALA A 1 104 ? 38.566 79.695 26.564 1.00 35.16 849 ALA A N 1
ATOM 792 C CA . ALA A 1 104 ? 38.650 79.105 27.895 1.00 29.98 849 ALA A CA 1
ATOM 793 C C . ALA A 1 104 ? 37.703 77.916 28.045 1.00 41.69 849 ALA A C 1
ATOM 794 O O . ALA A 1 104 ? 38.081 76.885 28.617 1.00 39.02 849 ALA A O 1
ATOM 796 N N . LYS A 1 105 ? 36.467 78.037 27.548 1.00 33.41 850 LYS A N 1
ATOM 797 C CA . LYS A 1 105 ? 35.533 76.921 27.664 1.00 29.01 850 LYS A CA 1
ATOM 798 C C . LYS A 1 105 ? 35.965 75.732 26.816 1.00 32.74 850 LYS A C 1
ATOM 799 O O . LYS A 1 105 ? 35.735 74.584 27.211 1.00 34.76 850 LYS A O 1
ATOM 805 N N . LEU A 1 106 ? 36.583 75.975 25.660 1.00 31.23 851 LEU A N 1
ATOM 806 C CA . LEU A 1 106 ? 37.035 74.853 24.837 1.00 34.38 851 LEU A CA 1
ATOM 807 C C . LEU A 1 106 ? 38.043 73.994 25.590 1.00 45.92 851 LEU A C 1
ATOM 808 O O . LEU A 1 106 ? 38.083 72.770 25.414 1.00 40.26 851 LEU A O 1
ATOM 813 N N . GLU A 1 107 ? 38.848 74.614 26.457 1.00 41.57 852 GLU A N 1
ATOM 814 C CA . GLU A 1 107 ? 39.833 73.850 27.219 1.00 44.48 852 GLU A CA 1
ATOM 815 C C . GLU A 1 107 ? 39.189 73.018 28.320 1.00 45.25 852 GLU A C 1
ATOM 816 O O . GLU A 1 107 ? 39.750 71.993 28.727 1.00 44.77 852 GLU A O 1
ATOM 818 N N . MET A 1 108 ? 38.021 73.425 28.807 1.00 42.76 853 MET A N 1
ATOM 819 C CA . MET A 1 108 ? 37.403 72.722 29.921 1.00 41.32 853 MET A CA 1
ATOM 820 C C . MET A 1 108 ? 36.627 71.484 29.489 1.00 51.27 853 MET A C 1
ATOM 821 O O . MET A 1 108 ? 36.377 70.615 30.329 1.00 54.26 853 MET A O 1
ATOM 823 N N . ILE A 1 109 ? 36.262 71.365 28.205 1.00 46.28 854 ILE A N 1
ATOM 824 C CA . ILE A 1 109 ? 35.446 70.234 27.762 1.00 41.83 854 ILE A CA 1
ATOM 825 C C . ILE A 1 109 ? 36.176 68.922 28.023 1.00 44.65 854 ILE A C 1
ATOM 826 O O . ILE A 1 109 ? 37.342 68.751 27.645 1.00 47.08 854 ILE A O 1
ATOM 831 N N . LYS A 1 110 ? 35.481 67.977 28.666 1.00 48.31 855 LYS A N 1
ATOM 832 C CA . LYS A 1 110 ? 36.132 66.713 28.977 1.00 45.79 855 LYS A CA 1
ATOM 833 C C . LYS A 1 110 ? 35.880 65.682 27.878 1.00 53.87 855 LYS A C 1
ATOM 834 O O . LYS A 1 110 ? 34.852 65.731 27.193 1.00 43.09 855 LYS A O 1
ATOM 836 N N . PRO A 1 111 ? 36.807 64.737 27.684 1.00 48.62 856 PRO A N 1
ATOM 837 C CA . PRO A 1 111 ? 36.566 63.665 26.703 1.00 45.32 856 PRO A CA 1
ATOM 838 C C . PRO A 1 111 ? 35.269 62.911 26.936 1.00 40.74 856 PRO A C 1
ATOM 839 O O . PRO A 1 111 ? 34.757 62.284 25.998 1.00 47.55 856 PRO A O 1
ATOM 843 N N . GLU A 1 112 ? 34.715 62.966 28.152 1.00 42.95 857 GLU A N 1
ATOM 844 C CA . GLU A 1 112 ? 33.415 62.362 28.421 1.00 43.56 857 GLU A CA 1
ATOM 845 C C . GLU A 1 112 ? 32.279 63.132 27.757 1.00 47.83 857 GLU A C 1
ATOM 846 O O . GLU A 1 112 ? 31.260 62.532 27.398 1.00 54.50 857 GLU A O 1
ATOM 848 N N . GLU A 1 113 ? 32.424 64.451 27.593 1.00 43.37 858 GLU A N 1
ATOM 849 C CA . GLU A 1 113 ? 31.377 65.237 26.942 1.00 45.22 858 GLU A CA 1
ATOM 850 C C . GLU A 1 113 ? 31.514 65.218 25.426 1.00 39.92 858 GLU A C 1
ATOM 851 O O . GLU A 1 113 ? 30.509 65.161 24.709 1.00 42.17 858 GLU A O 1
ATOM 857 N N . VAL A 1 114 ? 32.742 65.307 24.920 1.00 39.18 859 VAL A N 1
ATOM 858 C CA . VAL A 1 114 ? 32.990 65.308 23.483 1.00 29.15 859 VAL A CA 1
ATOM 859 C C . VAL A 1 114 ? 34.179 64.406 23.215 1.00 33.20 859 VAL A C 1
ATOM 860 O O . VAL A 1 114 ? 35.310 64.738 23.588 1.00 33.77 859 VAL A O 1
ATOM 864 N N . ASN A 1 115 ? 33.934 63.285 22.553 1.00 26.39 860 ASN A N 1
ATOM 865 C CA . ASN A 1 115 ? 35.024 62.447 22.086 1.00 24.75 860 ASN A CA 1
ATOM 866 C C . ASN A 1 115 ? 35.716 63.144 20.929 1.00 30.76 860 ASN A C 1
ATOM 867 O O . ASN A 1 115 ? 35.066 63.539 19.956 1.00 27.36 860 ASN A O 1
ATOM 872 N N . LEU A 1 116 ? 37.032 63.317 21.036 1.00 28.73 861 LEU A N 1
ATOM 873 C CA . LEU A 1 116 ? 37.740 64.094 20.025 1.00 41.59 861 LEU A CA 1
ATOM 874 C C . LEU A 1 116 ? 37.714 63.399 18.664 1.00 37.88 861 LEU A C 1
ATOM 875 O O . LEU A 1 116 ? 37.566 64.058 17.629 1.00 32.29 861 LEU A O 1
ATOM 880 N N . GLU A 1 117 ? 37.828 62.072 18.639 1.00 28.00 862 GLU A N 1
ATOM 881 C CA . GLU A 1 117 ? 37.764 61.364 17.362 1.00 28.69 862 GLU A CA 1
ATOM 882 C C . GLU A 1 117 ? 36.380 61.464 16.731 1.00 26.43 862 GLU A C 1
ATOM 883 O O . GLU A 1 117 ? 36.261 61.561 15.504 1.00 27.35 862 GLU A O 1
ATOM 889 N N . GLU A 1 118 ? 35.326 61.420 17.547 1.00 22.09 863 GLU A N 1
ATOM 890 C CA . GLU A 1 118 ? 33.967 61.596 17.033 1.00 23.86 863 GLU A CA 1
ATOM 891 C C . GLU A 1 118 ? 33.760 63.002 16.474 1.00 26.02 863 GLU A C 1
ATOM 892 O O . GLU A 1 118 ? 33.155 63.182 15.406 1.00 22.91 863 GLU A O 1
ATOM 898 N N . TYR A 1 119 ? 34.216 64.012 17.214 1.00 21.00 864 TYR A N 1
ATOM 899 C CA . TYR A 1 119 ? 34.200 65.387 16.722 1.00 20.94 864 TYR A CA 1
ATOM 900 C C . TYR A 1 119 ? 34.895 65.506 15.373 1.00 30.01 864 TYR A C 1
ATOM 901 O O . TYR A 1 119 ? 34.358 66.099 14.424 1.00 22.09 864 TYR A O 1
ATOM 910 N N . GLU A 1 120 ? 36.110 64.970 15.278 1.00 23.65 865 GLU A N 1
ATOM 911 C CA . GLU A 1 120 ? 36.850 65.063 14.031 1.00 26.58 865 GLU A CA 1
ATOM 912 C C . GLU A 1 120 ? 36.179 64.274 12.915 1.00 25.49 865 GLU A C 1
ATOM 913 O O . GLU A 1 120 ? 36.241 64.686 11.748 1.00 25.09 865 GLU A O 1
ATOM 919 N N . GLU A 1 121 ? 35.529 63.156 13.244 1.00 21.24 866 GLU A N 1
ATOM 920 C CA . GLU A 1 121 ? 34.839 62.384 12.208 1.00 22.79 866 GLU A CA 1
ATOM 921 C C . GLU A 1 121 ? 33.697 63.185 11.596 1.00 19.95 866 GLU A C 1
ATOM 922 O O . GLU A 1 121 ? 33.487 63.148 10.374 1.00 21.52 866 GLU A O 1
ATOM 928 N N . TRP A 1 122 ? 32.935 63.895 12.434 1.00 17.93 867 TRP A N 1
ATOM 929 C CA . TRP A 1 122 ? 31.849 64.734 11.923 1.00 21.65 867 TRP A CA 1
ATOM 930 C C . TRP A 1 122 ? 32.379 65.837 11.020 1.00 19.24 867 TRP A C 1
ATOM 931 O O . TRP A 1 122 ? 31.798 66.118 9.960 1.00 16.96 867 TRP A O 1
ATOM 942 N N . HIS A 1 123 ? 33.492 66.467 11.407 1.00 18.60 868 HIS A N 1
ATOM 943 C CA . HIS A 1 123 ? 34.024 67.540 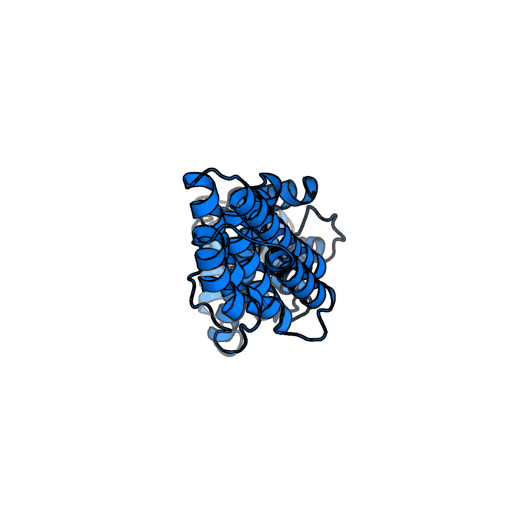10.585 1.00 21.36 868 HIS A CA 1
ATOM 944 C C . HIS A 1 123 ? 34.660 67.003 9.317 1.00 21.50 868 HIS A C 1
ATOM 945 O O . HIS A 1 123 ? 34.660 67.691 8.291 1.00 17.39 868 HIS A O 1
ATOM 952 N N . GLN A 1 124 ? 35.182 65.774 9.362 1.00 21.31 869 GLN A N 1
ATOM 953 C CA . GLN A 1 124 ? 35.675 65.136 8.149 1.00 19.52 869 GLN A CA 1
ATOM 954 C C . GLN A 1 124 ? 34.531 64.782 7.204 1.00 17.10 869 GLN A C 1
ATOM 955 O O . GLN A 1 124 ? 34.701 64.864 5.980 1.00 19.91 869 GLN A O 1
ATOM 961 N N . ASP A 1 125 ? 33.368 64.382 7.732 1.00 15.89 870 ASP A N 1
ATOM 962 C CA . ASP A 1 125 ? 32.220 64.157 6.851 1.00 17.44 870 ASP A CA 1
ATOM 963 C C . ASP A 1 125 ? 31.858 65.444 6.134 1.00 17.35 870 ASP A C 1
ATOM 964 O O . ASP A 1 125 ? 31.614 65.449 4.928 1.00 17.07 870 ASP A O 1
ATOM 969 N N . TYR A 1 126 ? 31.813 66.548 6.873 1.00 17.00 871 TYR A N 1
ATOM 970 C CA . TYR A 1 126 ? 31.457 67.817 6.240 1.00 13.15 871 TYR A CA 1
ATOM 971 C C . TYR A 1 126 ? 32.490 68.222 5.194 1.00 20.03 871 TYR A C 1
ATOM 972 O O . TYR A 1 126 ? 32.134 68.716 4.120 1.00 18.13 871 TYR A O 1
ATOM 981 N N . ARG A 1 127 ? 33.778 68.024 5.493 1.00 16.79 872 ARG A N 1
ATOM 982 C CA . ARG A 1 127 ? 34.824 68.284 4.510 1.00 18.56 872 ARG A CA 1
ATOM 983 C C . ARG A 1 127 ? 34.608 67.467 3.243 1.00 17.90 872 ARG A C 1
ATOM 984 O O . ARG A 1 127 ? 34.730 67.988 2.128 1.00 17.46 872 ARG A O 1
ATOM 992 N N . LYS A 1 128 ? 34.288 66.177 3.400 1.00 16.80 873 LYS A N 1
ATOM 993 C CA . LYS A 1 128 ? 34.030 65.322 2.245 1.00 18.18 873 LYS A CA 1
ATOM 994 C C . LYS A 1 128 ? 32.791 65.778 1.492 1.00 14.74 873 LYS A C 1
ATOM 995 O O . LYS A 1 128 ? 32.769 65.735 0.258 1.00 16.90 873 LYS A O 1
ATOM 1001 N N . PHE A 1 129 ? 31.745 66.205 2.212 1.00 16.81 874 PHE A N 1
ATOM 1002 C CA . PHE A 1 129 ? 30.559 66.756 1.542 1.00 16.29 874 PHE A CA 1
ATOM 1003 C C . PHE A 1 129 ? 30.922 67.974 0.685 1.00 15.72 874 PHE A C 1
ATOM 1004 O O . PHE A 1 129 ? 30.452 68.103 -0.454 1.00 14.62 874 PHE A O 1
ATOM 1012 N N . ARG A 1 130 ? 31.766 68.875 1.200 1.00 13.58 875 ARG A N 1
ATOM 1013 C CA . ARG A 1 130 ? 32.162 70.035 0.399 1.00 12.97 875 ARG A CA 1
ATOM 1014 C C . ARG A 1 130 ? 32.997 69.617 -0.807 1.00 16.63 875 ARG A C 1
ATOM 1015 O O . ARG A 1 130 ? 32.805 70.138 -1.913 1.00 16.15 875 ARG A O 1
ATOM 1023 N N . GLU A 1 131 ? 33.913 68.663 -0.613 1.00 16.61 876 GLU A N 1
ATOM 1024 C CA . GLU A 1 131 ? 34.726 68.173 -1.726 1.00 16.81 876 GLU A CA 1
ATOM 1025 C C . GLU A 1 131 ? 33.850 67.528 -2.786 1.00 14.45 876 GLU A C 1
ATOM 1026 O O . GLU A 1 131 ? 34.033 67.765 -3.983 1.00 17.96 876 GLU A O 1
ATOM 1032 N N . THR A 1 132 ? 32.902 66.694 -2.348 1.00 16.09 877 THR A N 1
ATOM 1033 C CA . THR A 1 132 ? 31.965 66.044 -3.264 1.00 14.86 877 THR A CA 1
ATOM 1034 C C . THR A 1 132 ? 31.170 67.067 -4.053 1.00 15.64 877 THR A C 1
ATOM 1035 O O . THR A 1 132 ? 30.946 66.895 -5.260 1.00 13.88 877 THR A O 1
ATOM 1039 N N . THR A 1 133 ? 30.703 68.119 -3.371 1.00 17.20 878 THR A N 1
ATOM 1040 C CA . THR A 1 133 ? 30.009 69.206 -4.055 1.00 12.68 878 THR A CA 1
ATOM 1041 C C . THR A 1 133 ? 30.889 69.845 -5.126 1.00 17.49 878 THR A C 1
ATOM 1042 O O . THR A 1 133 ? 30.422 70.111 -6.234 1.00 15.44 878 THR A O 1
ATOM 1046 N N . MET A 1 134 ? 32.168 70.091 -4.827 1.00 14.58 879 MET A N 1
ATOM 1047 C CA . MET A 1 134 ? 33.033 70.693 -5.840 1.00 15.52 879 MET A CA 1
ATOM 1048 C C . MET A 1 134 ? 33.321 69.728 -6.993 1.00 14.81 879 MET A C 1
ATOM 1049 O O . MET A 1 134 ? 33.411 70.168 -8.145 1.00 16.80 879 MET A O 1
ATOM 1054 N N . TYR A 1 135 ? 33.476 68.424 -6.718 1.00 15.55 880 TYR A N 1
ATOM 1055 C CA . TYR A 1 135 ? 33.595 67.466 -7.823 1.00 15.64 880 TYR A CA 1
ATOM 1056 C C . TYR A 1 135 ? 32.374 67.547 -8.719 1.00 14.27 880 TYR A C 1
ATOM 1057 O O . TYR A 1 135 ? 32.480 67.544 -9.947 1.00 15.46 880 TYR A O 1
ATOM 1066 N N . LEU A 1 136 ? 31.195 67.616 -8.110 1.00 14.05 881 LEU A N 1
ATOM 1067 C CA . LEU A 1 136 ? 29.968 67.692 -8.888 1.00 14.29 881 LEU A CA 1
ATOM 1068 C C . LEU A 1 136 ? 29.903 68.984 -9.687 1.00 16.97 881 LEU A C 1
ATOM 1069 O O . LEU A 1 136 ? 29.534 68.971 -10.867 1.00 16.50 881 LEU A O 1
ATOM 1074 N N . ILE A 1 137 ? 30.253 70.114 -9.056 1.00 14.94 882 ILE A N 1
ATOM 1075 C CA . ILE A 1 137 ? 30.220 71.404 -9.749 1.00 15.68 882 ILE A CA 1
ATOM 1076 C C . ILE A 1 137 ? 31.109 71.370 -10.983 1.00 18.37 882 ILE A C 1
ATOM 1077 O O . ILE A 1 137 ? 30.694 71.755 -12.085 1.00 18.19 882 ILE A O 1
ATOM 1082 N N . ILE A 1 138 ? 32.357 70.945 -10.808 1.00 17.02 883 ILE A N 1
ATOM 1083 C CA . ILE A 1 138 ? 33.294 70.943 -11.928 1.00 16.99 883 ILE A CA 1
ATOM 1084 C C . ILE A 1 138 ? 32.862 69.935 -12.981 1.00 21.64 883 ILE A C 1
ATOM 1085 O O . ILE A 1 138 ? 32.991 70.199 -14.189 1.00 19.79 883 ILE A O 1
ATOM 1090 N N . GLY A 1 139 ? 32.321 68.786 -12.546 1.00 16.50 884 GLY A N 1
ATOM 1091 C CA . GLY A 1 139 ? 31.830 67.799 -13.498 1.00 16.45 884 GLY A CA 1
ATOM 1092 C C . GLY A 1 139 ? 30.709 68.356 -14.357 1.00 19.53 884 GLY A C 1
ATOM 1093 O O . GLY A 1 139 ? 30.711 68.205 -15.584 1.00 21.76 884 GLY A O 1
ATOM 1094 N N . LEU A 1 140 ? 29.761 69.061 -13.732 1.00 16.26 885 LEU A N 1
ATOM 1095 C CA . LEU A 1 140 ? 28.662 69.639 -14.493 1.00 19.01 885 LEU A CA 1
ATOM 1096 C C . LEU A 1 140 ? 29.088 70.876 -15.288 1.00 19.94 885 LEU A C 1
ATOM 1097 O O . LEU A 1 140 ? 28.582 71.086 -16.397 1.00 23.59 885 LEU A O 1
ATOM 1102 N N . GLU A 1 141 ? 30.014 71.691 -14.766 1.00 16.54 886 GLU A N 1
ATOM 1103 C CA . GLU A 1 141 ? 30.502 72.835 -15.537 1.00 20.36 886 GLU A CA 1
ATOM 1104 C C . GLU A 1 141 ? 31.146 72.368 -16.832 1.00 27.17 886 GLU A C 1
ATOM 1105 O O . GLU A 1 141 ? 30.913 72.947 -17.901 1.00 20.99 886 GLU A O 1
ATOM 1111 N N . ASN A 1 142 ? 31.949 71.309 -16.754 1.00 20.90 887 ASN A N 1
ATOM 1112 C CA . ASN A 1 142 ? 32.551 70.776 -17.977 1.00 20.06 887 ASN A CA 1
ATOM 1113 C C . ASN A 1 142 ? 31.509 70.119 -18.868 1.00 21.82 887 ASN A C 1
ATOM 1114 O O . ASN A 1 142 ? 31.585 70.225 -20.098 1.00 22.60 887 ASN A O 1
ATOM 1119 N N . PHE A 1 143 ? 30.533 69.430 -18.274 1.00 20.46 888 PHE A N 1
ATOM 1120 C CA . PHE A 1 143 ? 29.479 68.819 -19.073 1.00 21.65 888 PHE A CA 1
ATOM 1121 C C . PHE A 1 143 ? 28.756 69.875 -19.897 1.00 28.81 888 PHE A C 1
ATOM 1122 O O . PHE A 1 143 ? 28.474 69.665 -21.086 1.00 24.38 888 PHE A O 1
ATOM 1130 N N . GLN A 1 144 ? 28.466 71.024 -19.277 1.00 24.53 889 GLN A N 1
ATOM 1131 C CA . GLN A 1 144 ? 27.765 72.113 -19.954 1.00 27.33 889 GLN A CA 1
ATOM 1132 C C . GLN A 1 144 ? 28.590 72.726 -21.075 1.00 26.57 889 GLN A C 1
ATOM 1133 O O . GLN A 1 144 ? 28.023 73.243 -22.045 1.00 32.80 889 GLN A O 1
ATOM 1139 N N . ARG A 1 145 ? 29.912 72.695 -20.954 1.00 27.31 890 ARG A N 1
ATOM 1140 C CA . ARG A 1 145 ? 30.826 73.148 -21.995 1.00 27.10 890 ARG A CA 1
ATOM 1141 C C . ARG A 1 145 ? 31.100 72.080 -23.047 1.00 32.06 890 ARG A C 1
ATOM 1142 O O . ARG A 1 145 ? 31.911 72.327 -23.948 1.00 29.29 890 ARG A O 1
ATOM 1150 N N . GLU A 1 146 ? 30.486 70.899 -22.923 1.00 23.75 891 GLU A N 1
ATOM 1151 C CA . GLU A 1 146 ? 30.725 69.764 -23.820 1.00 29.13 891 GLU A CA 1
ATOM 1152 C C . GLU A 1 146 ? 32.178 69.310 -23.770 1.00 31.90 891 GLU A C 1
ATOM 1153 O O . GLU A 1 146 ? 32.721 68.808 -24.760 1.00 28.23 891 GLU A O 1
ATOM 1159 N N . SER A 1 147 ? 32.814 69.492 -22.614 1.00 24.24 892 SER A N 1
ATOM 1160 C CA . SER A 1 147 ? 34.160 68.990 -22.353 1.00 24.47 892 SER A CA 1
ATOM 1161 C C . SER A 1 147 ? 34.014 67.686 -21.571 1.00 29.06 892 SER A C 1
ATOM 1162 O O . SER A 1 147 ? 34.141 67.650 -20.348 1.00 22.64 892 SER A O 1
ATOM 1165 N N . TYR A 1 148 ? 33.750 66.593 -22.304 1.00 23.77 893 TYR A N 1
ATOM 1166 C CA . TYR A 1 148 ? 33.273 65.362 -21.669 1.00 23.70 893 TYR A CA 1
ATOM 1167 C C . TYR A 1 148 ? 34.377 64.570 -20.972 1.00 21.43 893 TYR A C 1
ATOM 1168 O O . TYR A 1 148 ? 34.085 63.813 -20.034 1.00 20.61 893 TYR A O 1
ATOM 1177 N N . ILE A 1 149 ? 35.638 64.696 -21.394 1.00 23.45 894 ILE A N 1
ATOM 1178 C CA . ILE A 1 149 ? 36.715 64.006 -20.675 1.00 23.86 894 ILE A CA 1
ATOM 1179 C C . ILE A 1 149 ? 36.870 64.564 -19.270 1.00 28.74 894 ILE A C 1
ATOM 1180 O O . ILE A 1 149 ? 36.866 63.815 -18.281 1.00 29.34 894 ILE A O 1
ATOM 1185 N N . ASP A 1 150 ? 37.018 65.888 -19.152 1.00 29.71 895 ASP A N 1
ATOM 1186 C CA . ASP A 1 150 ? 37.131 66.467 -17.822 1.00 30.23 895 ASP A CA 1
ATOM 1187 C C . ASP A 1 150 ? 35.866 66.217 -17.024 1.00 25.91 895 ASP A C 1
ATOM 1188 O O . ASP A 1 150 ? 35.931 65.869 -15.841 1.00 28.66 895 ASP A O 1
ATOM 1193 N N . SER A 1 151 ? 34.703 66.324 -17.672 1.00 20.26 896 SER A N 1
ATOM 1194 C CA . SER A 1 151 ? 33.458 66.098 -16.953 1.00 17.82 896 SER A CA 1
ATOM 1195 C C . SER A 1 151 ? 33.421 64.696 -16.350 1.00 20.73 896 SER A C 1
ATOM 1196 O O . SER A 1 151 ? 33.116 64.532 -15.166 1.00 19.10 896 SER A O 1
ATOM 1199 N N . LEU A 1 152 ? 33.765 63.673 -17.142 1.00 18.14 897 LEU A N 1
ATOM 1200 C CA . LEU A 1 152 ? 33.651 62.298 -16.655 1.00 15.61 897 LEU A CA 1
ATOM 1201 C C . LEU A 1 152 ? 34.468 62.071 -15.384 1.00 16.96 897 LEU A C 1
ATOM 1202 O O . LEU A 1 152 ? 33.980 61.462 -14.416 1.00 16.71 897 LEU A O 1
ATOM 1207 N N . LEU A 1 153 ? 35.737 62.498 -15.380 1.00 16.05 898 LEU A N 1
ATOM 1208 C CA . LEU A 1 153 ? 36.592 62.168 -14.241 1.00 19.37 898 LEU A CA 1
ATOM 1209 C C . LEU A 1 153 ? 36.050 62.785 -12.962 1.00 16.98 898 LEU A C 1
ATOM 1210 O O . LEU A 1 153 ? 36.078 62.157 -11.899 1.00 16.90 898 LEU A O 1
ATOM 1215 N N . PHE A 1 154 ? 35.523 64.005 -13.054 1.00 16.17 899 PHE A N 1
ATOM 1216 C CA . PHE A 1 154 ? 34.989 64.654 -11.868 1.00 16.08 899 PHE A CA 1
ATOM 1217 C C . PHE A 1 154 ? 33.653 64.048 -11.458 1.00 17.22 899 PHE A C 1
ATOM 1218 O O . PHE A 1 154 ? 33.372 63.908 -10.263 1.00 17.11 899 PHE A O 1
ATOM 1226 N N . LEU A 1 155 ? 32.815 63.680 -12.429 1.00 16.38 900 LEU A N 1
ATOM 1227 C CA . LEU A 1 155 ? 31.534 63.066 -12.089 1.00 15.15 900 LEU A CA 1
ATOM 1228 C C . LEU A 1 155 ? 31.711 61.687 -11.474 1.00 16.79 900 LEU A C 1
ATOM 1229 O O . LEU A 1 155 ? 30.935 61.306 -10.602 1.00 18.53 900 LEU A O 1
ATOM 1234 N N . ILE A 1 156 ? 32.703 60.916 -11.930 1.00 15.66 901 ILE A N 1
ATOM 1235 C CA . ILE A 1 156 ? 32.972 59.607 -11.327 1.00 13.79 901 ILE A CA 1
ATOM 1236 C C . ILE A 1 156 ? 33.318 59.774 -9.856 1.00 13.88 901 ILE A C 1
ATOM 1237 O O . ILE A 1 156 ? 32.854 59.010 -8.999 1.00 14.17 901 ILE A O 1
ATOM 1242 N N . CYS A 1 157 ? 34.120 60.792 -9.539 1.00 14.26 902 CYS A N 1
ATOM 1243 C CA . CYS A 1 157 ? 34.482 61.035 -8.144 1.00 15.99 902 CYS A CA 1
ATOM 1244 C C . CYS A 1 157 ? 33.301 61.545 -7.333 1.00 17.43 902 CYS A C 1
ATOM 1245 O O . CYS A 1 157 ? 33.117 61.126 -6.182 1.00 16.25 902 CYS A O 1
ATOM 1248 N N . ALA A 1 158 ? 32.516 62.465 -7.899 1.00 16.55 903 ALA A N 1
ATOM 1249 C CA . ALA A 1 158 ? 31.316 62.928 -7.202 1.00 14.95 903 ALA A CA 1
ATOM 1250 C C . ALA A 1 158 ? 30.385 61.763 -6.893 1.00 14.02 903 ALA A C 1
ATOM 1251 O O . ALA A 1 158 ? 29.857 61.660 -5.783 1.00 14.73 903 ALA A O 1
ATOM 1253 N N . TYR A 1 159 ? 30.191 60.861 -7.864 1.00 13.78 904 TYR A N 1
ATOM 1254 C CA . TYR A 1 159 ? 29.253 59.758 -7.681 1.00 14.73 904 TYR A CA 1
ATOM 1255 C C . TYR A 1 159 ? 29.706 58.834 -6.553 1.00 14.96 904 TYR A C 1
ATOM 1256 O O . TYR A 1 159 ? 28.911 58.475 -5.671 1.00 16.69 904 TYR A O 1
ATOM 1265 N N . GLN A 1 160 ? 30.989 58.456 -6.559 1.00 13.68 905 GLN A N 1
ATOM 1266 C CA . GLN A 1 160 ? 31.500 57.512 -5.574 1.00 19.33 905 GLN A CA 1
ATOM 1267 C C . GLN A 1 160 ? 31.512 58.125 -4.187 1.00 16.60 905 GLN A C 1
ATOM 1268 O O . GLN A 1 160 ? 31.057 57.503 -3.228 1.00 16.83 905 GLN A O 1
ATOM 1274 N N . ASN A 1 161 ? 32.063 59.340 -4.061 1.00 17.88 906 ASN A N 1
ATOM 1275 C CA . ASN A 1 161 ? 32.005 60.047 -2.786 1.00 17.21 906 ASN A CA 1
ATOM 1276 C C . ASN A 1 161 ? 30.579 60.110 -2.253 1.00 17.06 906 ASN A C 1
ATOM 1277 O O . ASN A 1 161 ? 30.342 59.929 -1.051 1.00 15.20 906 ASN A O 1
ATOM 1282 N N . ASN A 1 162 ? 29.619 60.418 -3.132 1.00 15.58 907 ASN A N 1
ATOM 1283 C CA . ASN A 1 162 ? 28.246 60.631 -2.688 1.00 16.15 907 ASN A CA 1
ATOM 1284 C C . ASN A 1 162 ? 27.635 59.340 -2.161 1.00 19.31 907 ASN A C 1
ATOM 1285 O O . ASN A 1 162 ? 26.965 59.337 -1.123 1.00 17.41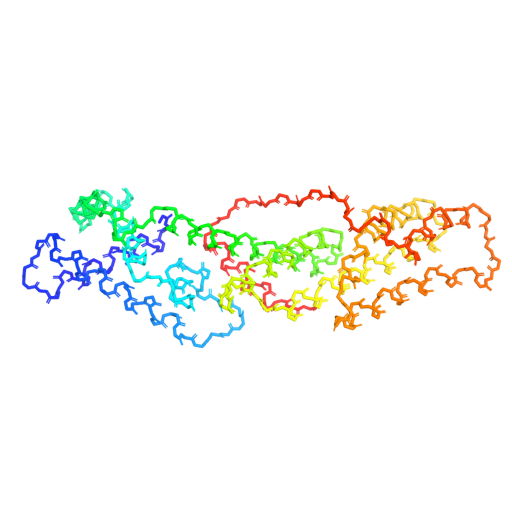 907 ASN A O 1
ATOM 1290 N N . LYS A 1 163 ? 27.872 58.224 -2.846 1.00 16.10 908 LYS A N 1
ATOM 1291 C CA . LYS A 1 163 ? 27.357 56.959 -2.342 1.00 17.08 908 LYS A CA 1
ATOM 1292 C C . LYS A 1 163 ? 27.950 56.646 -0.984 1.00 17.23 908 LYS A C 1
ATOM 1293 O O . LYS A 1 163 ? 27.253 56.134 -0.098 1.00 18.73 908 LYS A O 1
ATOM 1299 N N . GLU A 1 164 ? 29.236 56.964 -0.798 1.00 16.03 909 GLU A N 1
ATOM 1300 C CA . GLU A 1 164 ? 29.888 56.727 0.485 1.00 16.11 909 GLU A CA 1
ATOM 1301 C C . GLU A 1 164 ? 29.285 57.605 1.570 1.00 19.09 909 GLU A C 1
ATOM 1302 O O . GLU A 1 164 ? 28.981 57.118 2.666 1.00 19.37 909 GLU A O 1
ATOM 1308 N N . LEU A 1 165 ? 29.055 58.887 1.263 1.00 14.88 910 LEU A N 1
ATOM 1309 C CA . LEU A 1 165 ? 28.441 59.784 2.242 1.00 16.57 910 LEU A CA 1
ATOM 1310 C C . LEU A 1 165 ? 27.056 59.296 2.634 1.00 18.61 910 LEU A C 1
ATOM 1311 O O . LEU A 1 165 ? 26.717 59.240 3.824 1.00 17.60 910 LEU A O 1
ATOM 1316 N N . LEU A 1 166 ? 26.233 58.941 1.634 1.00 17.53 911 LEU A N 1
ATOM 1317 C CA . LEU A 1 166 ? 24.853 58.550 1.890 1.00 15.03 911 LEU A CA 1
ATOM 1318 C C . LEU A 1 166 ? 24.761 57.220 2.612 1.00 21.41 911 LEU A C 1
ATOM 1319 O O . LEU A 1 166 ? 23.720 56.929 3.206 1.00 21.11 911 LEU A O 1
ATOM 1324 N N . SER A 1 167 ? 25.817 56.415 2.583 1.00 19.61 912 SER A N 1
ATOM 1325 C CA . SER A 1 167 ? 25.807 55.205 3.400 1.00 22.65 912 SER A CA 1
ATOM 1326 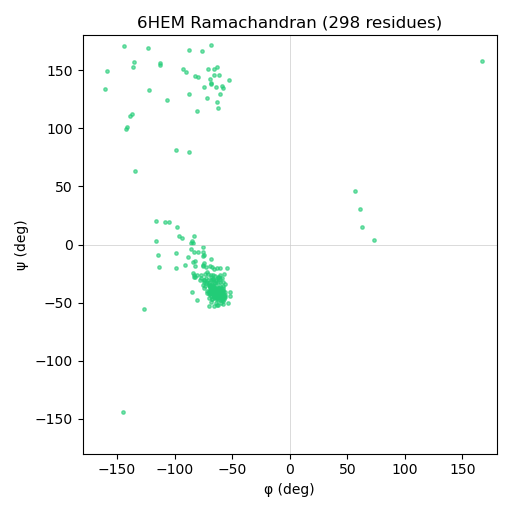C C . SER A 1 167 ? 25.795 55.535 4.885 1.00 24.59 912 SER A C 1
ATOM 1327 O O . SER A 1 167 ? 25.380 54.694 5.695 1.00 25.47 912 SER A O 1
ATOM 1330 N N . LYS A 1 168 ? 26.218 56.748 5.264 1.00 20.45 913 LYS A N 1
ATOM 1331 C CA . LYS A 1 168 ? 26.230 57.150 6.666 1.00 19.49 913 LYS A CA 1
ATOM 1332 C C . LYS A 1 168 ? 24.947 57.833 7.115 1.00 27.03 913 LYS A C 1
ATOM 1333 O O . LYS A 1 168 ? 24.707 57.931 8.327 1.00 26.15 913 LYS A O 1
ATOM 1339 N N . GLY A 1 169 ? 24.131 58.317 6.183 1.00 20.79 914 GLY A N 1
ATOM 1340 C CA . GLY A 1 169 ? 22.848 58.891 6.513 1.00 28.23 914 GLY A CA 1
ATOM 1341 C C . GLY A 1 169 ? 22.205 59.653 5.374 1.00 22.82 914 GLY A C 1
ATOM 1342 O O . GLY A 1 169 ? 22.899 60.153 4.474 1.00 19.99 914 GLY A O 1
ATOM 1343 N N . LEU A 1 170 ? 20.877 59.805 5.449 1.00 21.73 915 LEU A N 1
ATOM 1344 C CA . LEU A 1 170 ? 20.081 60.330 4.344 1.00 18.39 915 LEU A CA 1
ATOM 1345 C C . LEU A 1 170 ? 20.416 61.777 3.996 1.00 20.91 915 LEU A C 1
ATOM 13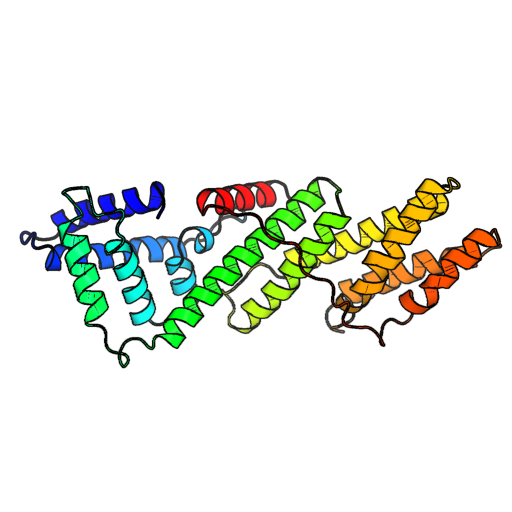46 O O . LEU A 1 170 ? 20.236 62.198 2.849 1.00 21.79 915 LEU A O 1
ATOM 1351 N N . TYR A 1 171 ? 20.836 62.573 4.973 1.00 18.26 916 TYR A N 1
ATOM 1352 C CA . TYR A 1 171 ? 21.100 63.988 4.741 1.00 17.21 916 TYR A CA 1
ATOM 1353 C C . TYR A 1 171 ? 22.580 64.294 4.508 1.00 19.84 916 TYR A C 1
ATOM 1354 O O . TYR A 1 171 ? 22.976 65.469 4.549 1.00 17.95 916 TYR A O 1
ATOM 1363 N N . ARG A 1 172 ? 23.401 63.270 4.226 1.00 18.17 917 ARG A N 1
ATOM 1364 C CA . ARG A 1 172 ? 24.852 63.453 4.146 1.00 17.34 917 ARG A CA 1
ATOM 1365 C C . ARG A 1 172 ? 25.343 63.943 2.795 1.00 15.36 917 ARG A C 1
ATOM 1366 O O . ARG A 1 172 ? 26.509 64.346 2.699 1.00 18.28 917 ARG A O 1
ATOM 1374 N N . GLY A 1 173 ? 24.519 63.876 1.758 1.00 17.63 918 GLY A N 1
ATOM 1375 C CA . GLY A 1 173 ? 25.049 64.069 0.418 1.00 15.94 918 GLY A CA 1
ATOM 1376 C C . GLY A 1 173 ? 24.116 64.775 -0.547 1.00 20.54 918 GLY A C 1
ATOM 1377 O O . GLY A 1 173 ? 23.335 65.636 -0.139 1.00 20.94 918 GLY A O 1
ATOM 1378 N N . HIS A 1 174 ? 24.159 64.369 -1.818 1.00 16.28 919 HIS A N 1
ATOM 1379 C CA . HIS A 1 174 ? 23.454 65.025 -2.911 1.00 17.95 919 HIS A CA 1
ATOM 1380 C C . HIS A 1 174 ? 22.528 64.053 -3.644 1.00 18.84 919 HIS A C 1
ATOM 1381 O O . HIS A 1 174 ? 22.561 62.840 -3.427 1.00 19.92 919 HIS A O 1
ATOM 1388 N N . ASP A 1 175 ? 21.676 64.620 -4.500 1.00 21.15 920 ASP A N 1
ATOM 1389 C CA . ASP A 1 175 ? 20.649 63.843 -5.194 1.00 22.09 920 ASP A CA 1
ATOM 1390 C C . ASP A 1 175 ? 21.290 62.789 -6.084 1.00 20.79 920 ASP A C 1
ATOM 1391 O O . ASP A 1 175 ? 22.017 63.111 -7.028 1.00 20.51 920 ASP A O 1
ATOM 1396 N N . GLU A 1 176 ? 21.006 61.529 -5.771 1.00 19.10 921 GLU A N 1
ATOM 1397 C CA . GLU A 1 176 ? 21.621 60.418 -6.484 1.00 23.28 921 GLU A CA 1
ATOM 1398 C C . GLU A 1 176 ? 21.166 60.361 -7.928 1.00 22.56 921 GLU A C 1
ATOM 1399 O O . GLU A 1 176 ? 21.958 60.025 -8.813 1.00 22.31 921 GLU A O 1
ATOM 1405 N N . GLU A 1 177 ? 19.891 60.657 -8.183 1.00 26.97 922 GLU A N 1
ATOM 1406 C CA . GLU A 1 177 ? 19.394 60.600 -9.555 1.00 28.37 922 GLU A CA 1
ATOM 1407 C C . GLU A 1 177 ? 20.130 61.595 -10.443 1.00 24.22 922 GLU A C 1
ATOM 1408 O O . GLU A 1 177 ? 20.453 61.290 -11.602 1.00 24.52 922 GLU A O 1
ATOM 1414 N N . LEU A 1 178 ? 20.395 62.798 -9.921 1.00 19.63 923 LEU A N 1
ATOM 1415 C CA . LEU A 1 178 ? 21.098 63.823 -10.689 1.00 23.24 923 LEU A CA 1
ATOM 1416 C C . LEU A 1 178 ? 22.505 63.372 -11.069 1.00 21.87 923 LEU A C 1
ATOM 1417 O O . LEU A 1 178 ? 22.909 63.460 -12.238 1.00 18.39 923 LEU A O 1
ATOM 1422 N N . ILE A 1 179 ? 23.288 62.918 -10.087 1.00 19.29 924 ILE A N 1
ATOM 1423 C CA . ILE A 1 179 ? 24.655 62.499 -10.403 1.00 17.40 924 ILE A CA 1
ATOM 1424 C C . ILE A 1 179 ? 24.649 61.266 -11.292 1.00 18.29 924 ILE A C 1
ATOM 1425 O O . ILE A 1 179 ? 25.452 61.164 -12.231 1.00 20.46 924 ILE A O 1
ATOM 1430 N N . SER A 1 180 ? 23.746 60.316 -11.024 1.00 16.71 925 SER A N 1
ATOM 1431 C CA . SER A 1 180 ? 23.661 59.121 -11.873 1.00 18.09 925 SER A CA 1
ATOM 1432 C C . SER A 1 180 ? 23.379 59.501 -13.321 1.00 20.85 925 SER A C 1
ATOM 1433 O O . SER A 1 180 ? 24.008 58.975 -14.254 1.00 19.55 925 SER A O 1
ATOM 1436 N N . HIS A 1 181 ? 22.432 60.411 -13.524 1.00 18.30 926 HIS A N 1
ATOM 1437 C CA . HIS A 1 181 ? 22.068 60.833 -14.872 1.00 19.63 926 HIS A CA 1
ATOM 1438 C C . HIS A 1 181 ? 23.258 61.431 -15.612 1.00 16.73 926 HIS A C 1
ATOM 1439 O O . HIS A 1 181 ? 23.542 61.068 -16.758 1.00 19.63 926 HIS A O 1
ATOM 1446 N N . TYR A 1 182 ? 23.960 62.379 -14.979 1.00 16.99 927 TYR A N 1
ATOM 1447 C CA . TYR A 1 182 ? 25.041 63.045 -15.687 1.00 17.82 927 TYR A CA 1
ATOM 1448 C C . TYR A 1 182 ? 26.267 62.161 -15.853 1.00 16.97 927 TYR A C 1
ATOM 1449 O O . TYR A 1 182 ? 26.940 62.255 -16.891 1.00 17.96 927 TYR A O 1
ATOM 1458 N N . ARG A 1 183 ? 26.584 61.310 -14.869 1.00 16.81 928 ARG A N 1
ATOM 1459 C CA . ARG A 1 183 ? 27.670 60.351 -15.075 1.00 19.89 928 ARG A CA 1
ATOM 1460 C C . ARG A 1 183 ? 27.393 59.468 -16.293 1.00 19.26 928 ARG A C 1
ATOM 1461 O O . ARG A 1 183 ? 28.266 59.273 -17.145 1.00 17.88 928 ARG A O 1
ATOM 1469 N N . ARG A 1 184 ? 26.165 58.950 -16.395 1.00 16.13 929 ARG A N 1
ATOM 1470 C CA . ARG A 1 184 ? 25.793 58.073 -17.500 1.00 19.62 929 ARG A CA 1
ATOM 1471 C C . ARG A 1 184 ? 25.762 58.823 -18.830 1.00 21.10 929 ARG A C 1
ATOM 1472 O O . ARG A 1 184 ? 26.275 58.332 -19.847 1.00 19.67 929 ARG A O 1
ATOM 1480 N N . GLU A 1 185 ? 25.134 60.001 -18.855 1.00 19.87 930 GLU A N 1
ATOM 1481 C CA . GLU A 1 185 ? 25.093 60.783 -20.089 1.00 22.31 930 GLU A CA 1
ATOM 1482 C C . GLU A 1 185 ? 26.487 61.172 -20.538 1.00 23.13 930 GLU A C 1
ATOM 1483 O O . GLU A 1 185 ? 26.766 61.224 -21.740 1.00 21.73 930 GLU A O 1
ATOM 1489 N N . CYS A 1 186 ? 27.375 61.487 -19.586 1.00 19.17 931 CYS A N 1
ATOM 1490 C CA . CYS A 1 186 ? 28.734 61.846 -19.965 1.00 18.71 931 CYS A CA 1
ATOM 1491 C C . CYS A 1 186 ? 29.441 60.677 -20.645 1.00 20.40 931 CYS A C 1
ATOM 1492 O O . CYS A 1 186 ? 30.122 60.853 -21.670 1.00 20.31 931 CYS A O 1
ATOM 1495 N N . LEU A 1 187 ? 29.309 59.476 -20.086 1.00 18.38 932 LEU A N 1
ATOM 1496 C CA . LEU A 1 187 ? 29.938 58.325 -20.728 1.00 18.47 932 LEU A CA 1
ATOM 1497 C C . LEU A 1 187 ? 29.365 58.107 -22.121 1.00 22.20 932 LEU A C 1
ATOM 1498 O O . LEU A 1 187 ? 30.108 57.832 -23.077 1.00 21.87 932 LEU A O 1
ATOM 1503 N N . LEU A 1 188 ? 28.038 58.228 -22.254 1.00 20.30 933 LEU A N 1
ATOM 1504 C CA . LEU A 1 188 ? 27.404 58.022 -23.558 1.00 21.06 933 LEU A CA 1
ATOM 1505 C C . LEU A 1 188 ? 27.862 59.062 -24.570 1.00 20.50 933 LEU A C 1
ATOM 1506 O O . LEU A 1 188 ? 28.118 58.731 -25.743 1.00 23.94 933 LEU A O 1
ATOM 1511 N N . LYS A 1 189 ? 27.952 60.330 -24.151 1.00 19.70 934 LYS A N 1
ATOM 1512 C CA . LYS A 1 189 ? 28.373 61.381 -25.075 1.00 20.30 934 LYS A CA 1
ATOM 1513 C C . LYS A 1 189 ? 29.830 61.214 -25.472 1.00 21.50 934 LYS A C 1
ATOM 1514 O O . LYS A 1 189 ? 30.198 61.435 -26.637 1.00 21.48 934 LYS A O 1
ATOM 1520 N N . LEU A 1 190 ? 30.681 60.859 -24.507 1.00 19.72 935 LEU A N 1
ATOM 1521 C CA . LEU A 1 190 ? 32.095 60.664 -24.798 1.00 25.14 935 LEU A CA 1
ATOM 1522 C C . LEU A 1 190 ? 32.289 59.461 -25.713 1.00 25.79 935 LEU A C 1
ATOM 1523 O O . LEU A 1 190 ? 33.135 59.478 -26.621 1.00 22.57 935 LEU A O 1
ATOM 1528 N N . ASN A 1 191 ? 31.483 58.423 -25.509 1.00 23.00 936 ASN A N 1
ATOM 1529 C CA . ASN A 1 191 ? 31.507 57.271 -26.405 1.00 24.13 936 ASN A CA 1
ATOM 1530 C C . ASN A 1 191 ? 31.096 57.656 -27.826 1.00 22.05 936 ASN A C 1
ATOM 1531 O O . ASN A 1 191 ? 31.730 57.228 -28.801 1.00 23.76 936 ASN A O 1
ATOM 1536 N N . GLU A 1 192 ? 30.043 58.472 -27.975 1.00 23.69 937 GLU A N 1
ATOM 1537 C CA . GLU A 1 192 ? 29.639 58.910 -29.313 1.00 25.40 937 GLU A CA 1
ATOM 1538 C C . GLU A 1 192 ? 30.713 59.776 -29.955 1.00 25.64 937 GLU A C 1
ATOM 1539 O O . GLU A 1 192 ? 30.931 59.714 -31.172 1.00 24.69 937 GLU A O 1
ATOM 1545 N N . GLN A 1 193 ? 31.360 60.630 -29.164 1.00 23.34 938 GLN A N 1
ATOM 1546 C CA . GLN A 1 193 ? 32.449 61.434 -29.704 1.00 24.21 938 GLN A CA 1
ATOM 1547 C C . GLN A 1 193 ? 33.576 60.547 -30.200 1.00 22.10 938 GLN A C 1
ATOM 1548 O O . GLN A 1 193 ? 34.148 60.793 -31.271 1.00 23.66 938 GLN A O 1
ATOM 1554 N N . ALA A 1 194 ? 33.897 59.489 -29.440 1.00 20.59 939 ALA A N 1
ATOM 1555 C CA . ALA A 1 194 ? 34.933 58.550 -29.869 1.00 23.29 939 ALA A CA 1
ATOM 1556 C C . ALA A 1 194 ? 34.558 57.871 -31.177 1.00 23.35 939 ALA A C 1
ATOM 1557 O O . ALA A 1 194 ? 35.409 57.681 -32.050 1.00 22.50 939 ALA A O 1
ATOM 1559 N N . ALA A 1 195 ? 33.295 57.477 -31.321 1.00 22.86 940 ALA A N 1
ATOM 1560 C CA . ALA A 1 195 ? 32.889 56.782 -32.539 1.00 26.84 940 ALA A CA 1
ATOM 1561 C C . ALA A 1 195 ? 32.928 57.722 -33.737 1.00 29.31 940 ALA A C 1
ATOM 1562 O O . ALA A 1 195 ? 33.371 57.334 -34.826 1.00 27.09 940 ALA A O 1
ATOM 1564 N N . GLU A 1 196 ? 32.491 58.972 -33.546 1.00 23.82 941 GLU A N 1
ATOM 1565 C CA . GLU A 1 196 ? 32.546 59.953 -34.628 1.00 28.33 941 GLU A CA 1
ATOM 1566 C C . GLU A 1 196 ? 33.977 60.164 -35.097 1.00 26.39 941 GLU A C 1
ATOM 1567 O O . GLU A 1 196 ? 34.243 60.227 -36.305 1.00 24.47 941 GLU A O 1
ATOM 1573 N N . LEU A 1 197 ? 34.915 60.243 -34.157 1.00 20.99 942 LEU A N 1
ATOM 1574 C CA . LEU A 1 197 ? 36.329 60.370 -34.502 1.00 21.51 942 LEU A CA 1
ATOM 1575 C C . LEU A 1 197 ? 36.849 59.121 -35.202 1.00 20.41 942 LEU A C 1
ATOM 1576 O O . LEU A 1 197 ? 37.617 59.210 -36.169 1.00 24.29 942 LEU A O 1
ATOM 1581 N N . PHE A 1 198 ? 36.460 57.947 -34.709 1.00 21.21 943 PHE A N 1
ATOM 1582 C CA . PHE A 1 198 ? 36.857 56.678 -35.321 1.00 20.05 943 PHE A CA 1
ATOM 1583 C C . PHE A 1 198 ? 36.420 56.582 -36.776 1.00 22.69 943 PHE A C 1
ATOM 1584 O O . PHE A 1 198 ? 37.100 55.945 -37.589 1.00 23.76 943 PHE A O 1
ATOM 1592 N N . GLU A 1 199 ? 35.297 57.195 -37.123 1.00 22.07 944 GLU A N 1
ATOM 1593 C CA . GLU A 1 199 ? 34.751 57.116 -38.472 1.00 26.58 944 GLU A CA 1
ATOM 1594 C C . GLU A 1 199 ? 35.348 58.155 -39.404 1.00 31.92 944 GLU A C 1
ATOM 1595 O O . GLU A 1 199 ? 35.031 58.156 -40.598 1.00 30.15 944 GLU A O 1
ATOM 1601 N N . SER A 1 200 ? 36.198 59.033 -38.882 1.00 25.54 945 SER A N 1
ATOM 1602 C CA . SER A 1 200 ? 36.509 60.278 -39.573 1.00 29.93 945 SER A CA 1
ATOM 1603 C C . SER A 1 200 ? 37.297 60.049 -40.853 1.00 33.08 945 SER A C 1
ATOM 1604 O O . SER A 1 200 ? 37.228 60.871 -41.775 1.00 43.94 945 SER A O 1
ATOM 1607 N N . GLY A 1 201 ? 38.065 58.966 -40.923 1.00 32.18 946 GLY A N 1
ATOM 1608 C CA . GLY A 1 201 ? 38.985 58.777 -42.022 1.00 46.13 946 GLY A CA 1
ATOM 1609 C C . GLY A 1 201 ? 40.210 59.664 -41.986 1.00 53.11 946 GLY A C 1
ATOM 1610 O O . GLY A 1 201 ? 41.007 59.626 -42.930 1.00 46.15 946 GLY A O 1
ATOM 1611 N N . GLU A 1 202 ? 40.388 60.471 -40.941 1.00 46.33 947 GLU A N 1
ATOM 1612 C CA . GLU A 1 202 ? 41.615 61.233 -40.733 1.00 35.17 947 GLU A CA 1
ATOM 1613 C C . GLU A 1 202 ? 42.383 60.584 -39.590 1.00 44.74 947 GLU A C 1
ATOM 1614 O O . GLU A 1 202 ? 41.841 60.437 -38.489 1.00 40.92 947 GLU A O 1
ATOM 1616 N N . ASP A 1 203 ? 43.641 60.210 -39.853 1.00 38.22 948 ASP A N 1
ATOM 1617 C CA . ASP A 1 203 ? 44.408 59.394 -38.910 1.00 41.10 948 ASP A CA 1
ATOM 1618 C C . ASP A 1 203 ? 44.529 60.054 -37.540 1.00 45.70 948 ASP A C 1
ATOM 1619 O O . ASP A 1 203 ? 44.524 59.364 -36.509 1.00 34.18 948 ASP A O 1
ATOM 1624 N N . ARG A 1 204 ? 44.673 61.385 -37.512 1.00 43.25 949 ARG A N 1
ATOM 1625 C CA . ARG A 1 204 ? 44.782 62.103 -36.244 1.00 44.88 949 ARG A CA 1
ATOM 1626 C C . ARG A 1 204 ? 43.501 61.993 -35.434 1.00 36.11 949 ARG A C 1
ATOM 1627 O O . ARG A 1 204 ? 43.546 61.817 -34.207 1.00 33.72 949 ARG A O 1
ATOM 1629 N N . GLU A 1 205 ? 42.350 62.143 -36.097 1.00 27.75 950 GLU A N 1
ATOM 1630 C CA . GLU A 1 205 ? 41.074 62.063 -35.400 1.00 29.46 950 GLU A CA 1
ATOM 1631 C C . GLU A 1 205 ? 40.793 60.637 -34.956 1.00 29.90 950 GLU A C 1
ATOM 1632 O O . GLU A 1 205 ? 40.311 60.411 -33.834 1.00 23.27 950 GLU A O 1
ATOM 1638 N N . VAL A 1 206 ? 41.097 59.660 -35.819 1.00 26.40 951 VAL A N 1
ATOM 1639 C CA . VAL A 1 206 ? 40.919 58.256 -35.437 1.00 25.47 951 VAL A CA 1
ATOM 1640 C C . VAL A 1 206 ? 41.738 57.926 -34.194 1.00 27.36 951 VAL A C 1
ATOM 1641 O O . VAL A 1 206 ? 41.251 57.253 -33.269 1.00 22.16 951 VAL A O 1
ATOM 1645 N N . ASN A 1 207 ? 43.000 58.373 -34.156 1.00 28.72 952 ASN A N 1
ATOM 1646 C CA . ASN A 1 207 ? 43.852 58.110 -32.999 1.00 30.43 952 ASN A CA 1
ATOM 1647 C C . ASN A 1 207 ? 43.237 58.653 -31.711 1.00 24.21 952 ASN A C 1
ATOM 1648 O O . ASN A 1 207 ? 43.315 58.005 -30.657 1.00 23.95 952 ASN A O 1
ATOM 1653 N N . ASN A 1 208 ? 42.618 59.838 -31.775 1.00 22.91 953 ASN A N 1
ATOM 1654 C CA . ASN A 1 208 ? 42.005 60.423 -30.583 1.00 24.87 953 ASN A CA 1
ATOM 1655 C C . ASN A 1 208 ? 40.766 59.653 -30.150 1.00 24.12 953 ASN A C 1
ATOM 1656 O O . ASN A 1 208 ? 40.519 59.499 -28.948 1.00 21.90 953 ASN A O 1
ATOM 1661 N N . GLY A 1 209 ? 39.948 59.212 -31.107 1.00 22.50 954 GLY A N 1
ATOM 1662 C CA . GLY A 1 209 ? 38.848 58.329 -30.761 1.00 22.00 954 GLY A CA 1
ATOM 1663 C C . GLY A 1 209 ? 39.335 57.086 -30.049 1.00 20.45 954 GLY A C 1
ATOM 1664 O O . GLY A 1 209 ? 38.734 56.644 -29.060 1.00 19.67 954 GLY A O 1
ATOM 1665 N N . LEU A 1 210 ? 40.455 56.519 -30.512 1.00 21.13 955 LEU A N 1
ATOM 1666 C CA . LEU A 1 210 ? 40.980 55.319 -29.865 1.00 19.59 955 LEU A CA 1
ATOM 1667 C C . LEU A 1 210 ? 41.546 55.622 -28.483 1.00 22.00 955 LEU A C 1
ATOM 1668 O O . LEU A 1 210 ? 41.460 54.778 -27.590 1.00 21.15 955 LEU A O 1
ATOM 1673 N N . ILE A 1 211 ? 42.128 56.812 -28.287 1.00 20.41 956 ILE A N 1
ATOM 1674 C CA . ILE A 1 211 ? 42.581 57.199 -26.955 1.00 20.43 956 ILE A CA 1
ATOM 1675 C C . ILE A 1 211 ? 41.401 57.262 -26.003 1.00 18.77 956 ILE A C 1
ATOM 1676 O O . ILE A 1 211 ? 41.453 56.723 -24.887 1.00 22.42 956 ILE A O 1
ATOM 1681 N N . ILE A 1 212 ? 40.293 57.860 -26.447 1.00 19.90 957 ILE A N 1
ATOM 1682 C CA . ILE A 1 212 ? 39.102 57.920 -25.601 1.00 21.48 957 ILE A CA 1
ATOM 1683 C C . ILE A 1 212 ? 38.668 56.517 -25.189 1.00 23.73 957 ILE A C 1
ATOM 1684 O O . ILE A 1 212 ? 38.371 56.259 -24.021 1.00 20.40 957 ILE A O 1
ATOM 1689 N N . MET A 1 213 ? 38.618 55.585 -26.141 1.00 19.06 958 MET A N 1
ATOM 1690 C CA . MET A 1 213 ? 38.130 54.242 -25.801 1.00 17.82 958 MET A CA 1
ATOM 1691 C C . MET A 1 213 ? 39.092 53.511 -24.872 1.00 22.55 958 MET A C 1
ATOM 1692 O O . MET A 1 213 ? 38.670 52.898 -23.881 1.00 22.31 958 MET A O 1
ATOM 1697 N N . ASN A 1 214 ? 40.390 53.583 -25.158 1.00 21.17 959 ASN A N 1
ATOM 1698 C CA . ASN A 1 214 ? 41.384 52.832 -24.396 1.00 18.68 959 ASN A CA 1
ATOM 1699 C C . ASN A 1 214 ? 41.710 53.476 -23.055 1.00 22.73 959 ASN A C 1
ATOM 1700 O O . ASN A 1 214 ? 42.060 52.769 -22.108 1.00 26.12 959 ASN A O 1
ATOM 1705 N N . GLU A 1 215 ? 41.635 54.800 -22.951 1.00 23.60 960 GLU A N 1
ATOM 1706 C CA . GLU A 1 215 ? 42.029 55.466 -21.718 1.00 23.64 960 GLU A CA 1
ATOM 1707 C C . GLU A 1 215 ? 40.857 55.822 -20.820 1.00 22.80 960 GLU A C 1
ATOM 1708 O O . GLU A 1 215 ? 41.060 56.066 -19.618 1.00 25.45 960 GLU A O 1
ATOM 1714 N N . PHE A 1 216 ? 39.650 55.890 -21.365 1.00 21.39 961 PHE A N 1
ATOM 1715 C CA . PHE A 1 216 ? 38.528 56.346 -20.560 1.00 21.98 961 PHE A CA 1
ATOM 1716 C C . PHE A 1 216 ? 37.361 55.370 -20.578 1.00 23.02 961 PHE A C 1
ATOM 1717 O O . PHE A 1 216 ? 36.936 54.908 -19.516 1.00 22.31 961 PHE A O 1
ATOM 1725 N N . ILE A 1 217 ? 36.854 55.009 -21.756 1.00 18.36 962 ILE A N 1
ATOM 1726 C CA . ILE A 1 217 ? 35.627 54.218 -21.781 1.00 19.31 962 ILE A CA 1
ATOM 1727 C C . ILE A 1 217 ? 35.881 52.798 -21.278 1.00 18.50 962 ILE A C 1
ATOM 1728 O O . ILE A 1 217 ? 35.182 52.314 -20.385 1.00 17.99 962 ILE A O 1
ATOM 1733 N N . VAL A 1 218 ? 36.864 52.088 -21.841 1.00 18.02 963 VAL A N 1
ATOM 1734 C CA . VAL A 1 218 ? 37.117 50.714 -21.375 1.00 18.99 963 VAL A CA 1
ATOM 1735 C C . VAL A 1 218 ? 37.468 50.687 -19.885 1.00 18.82 963 VAL A C 1
ATOM 1736 O O . VAL A 1 218 ? 36.875 49.866 -19.157 1.00 18.27 963 VAL A O 1
ATOM 1740 N N . PRO A 1 219 ? 38.348 51.540 -19.361 1.00 16.75 964 PRO A N 1
ATOM 1741 C CA . PRO A 1 219 ? 38.679 51.421 -17.933 1.00 19.27 964 PRO A CA 1
ATOM 1742 C C . PRO A 1 219 ? 37.513 51.708 -17.006 1.00 18.02 964 PRO A C 1
ATOM 1743 O O . PRO A 1 219 ? 37.448 51.123 -15.916 1.00 17.65 964 PRO A O 1
ATOM 1747 N N . PHE A 1 220 ? 36.607 52.610 -17.377 1.00 17.23 965 PHE A N 1
ATOM 1748 C CA . PHE A 1 220 ? 35.536 53.015 -16.465 1.00 18.59 965 PHE A CA 1
ATOM 1749 C C . PHE A 1 220 ? 34.211 52.306 -16.730 1.00 19.66 965 PHE A C 1
ATOM 1750 O O . PHE A 1 220 ? 33.281 52.429 -15.919 1.00 16.15 965 PHE A O 1
ATOM 1758 N N . LEU A 1 221 ? 34.116 51.542 -17.819 1.00 18.12 966 LEU A N 1
ATOM 1759 C CA . LEU A 1 221 ? 32.904 50.778 -18.100 1.00 20.04 966 LEU A CA 1
ATOM 1760 C C . LEU A 1 221 ? 32.431 49.915 -16.936 1.00 16.79 966 LEU A C 1
ATOM 1761 O O . LEU A 1 221 ? 31.210 49.872 -16.699 1.00 19.35 966 LEU A O 1
ATOM 1766 N N . PRO A 1 222 ? 33.303 49.229 -16.176 1.00 17.75 967 PRO A N 1
ATOM 1767 C CA . PRO A 1 222 ? 32.815 48.425 -15.046 1.00 18.36 967 PRO A CA 1
ATOM 1768 C C . PRO A 1 222 ? 32.013 49.216 -14.023 1.00 20.02 967 PRO A C 1
ATOM 1769 O O . PRO A 1 222 ? 31.205 48.608 -13.310 1.00 18.52 967 PRO A O 1
ATOM 1773 N N . LEU A 1 223 ? 32.223 50.537 -13.906 1.00 16.81 968 LEU A N 1
ATOM 1774 C CA . LEU A 1 223 ? 31.483 51.309 -12.907 1.00 18.70 968 LEU A CA 1
ATOM 1775 C C . LEU A 1 223 ? 29.982 51.289 -13.168 1.00 22.86 968 LEU A C 1
ATOM 1776 O O . LEU A 1 223 ? 29.184 51.431 -12.229 1.00 20.80 968 LEU A O 1
ATOM 1781 N N . LEU A 1 224 ? 29.575 51.145 -14.431 1.00 16.28 969 LEU A N 1
ATOM 1782 C CA . LEU A 1 224 ? 28.159 51.095 -14.764 1.00 16.08 969 LEU A CA 1
ATOM 1783 C C . LEU A 1 224 ? 27.571 49.689 -14.639 1.00 19.44 969 LEU A C 1
ATOM 1784 O O . LEU A 1 224 ? 26.383 49.513 -14.909 1.00 18.80 969 LEU A O 1
ATOM 1789 N N . LEU A 1 225 ? 28.370 48.694 -14.233 1.00 17.50 970 LEU A N 1
ATOM 1790 C CA . LEU A 1 225 ? 27.934 47.303 -14.169 1.00 20.37 970 LEU A CA 1
ATOM 1791 C C . LEU A 1 225 ? 27.927 46.755 -12.749 1.00 22.53 970 LEU A C 1
ATOM 1792 O O . LEU A 1 225 ? 27.663 45.562 -12.558 1.00 22.00 970 LEU A O 1
ATOM 1797 N N . VAL A 1 226 ? 28.237 47.584 -11.750 1.00 21.48 971 VAL A N 1
ATOM 1798 C CA . VAL A 1 226 ? 28.418 47.064 -10.399 1.00 24.74 971 VAL A CA 1
ATOM 1799 C C . VAL A 1 226 ? 27.106 46.689 -9.731 1.00 31.73 971 VAL A C 1
ATOM 1800 O O . VAL A 1 226 ? 27.122 45.976 -8.724 1.00 28.96 971 VAL A O 1
ATOM 1804 N N . ASP A 1 227 ? 25.971 47.151 -10.251 1.00 27.56 972 ASP A N 1
ATOM 1805 C CA . ASP A 1 227 ? 24.687 46.994 -9.569 1.00 31.38 972 ASP A CA 1
ATOM 1806 C C . ASP A 1 227 ? 23.614 46.638 -10.585 1.00 24.87 972 ASP A C 1
ATOM 1807 O O . ASP A 1 227 ? 23.199 47.484 -11.386 1.00 26.24 972 ASP A O 1
ATOM 1812 N N . GLU A 1 228 ? 23.122 45.402 -10.512 1.00 33.39 973 GLU A N 1
ATOM 1813 C CA . GLU A 1 228 ? 22.076 44.958 -11.426 1.00 35.81 973 GLU A CA 1
ATOM 1814 C C . GLU A 1 228 ? 20.793 45.758 -11.256 1.00 29.61 973 GLU A C 1
ATOM 1815 O O . GLU A 1 228 ? 19.967 45.785 -12.177 1.00 35.70 973 GLU A O 1
ATOM 1817 N N . MET A 1 229 ? 20.618 46.423 -10.108 1.00 33.98 974 MET A N 1
ATOM 1818 C CA . MET A 1 229 ? 19.458 47.285 -9.898 1.00 36.22 974 MET A CA 1
ATOM 1819 C C . MET A 1 229 ? 19.537 48.583 -10.689 1.00 39.78 974 MET A C 1
ATOM 1820 O O . MET A 1 229 ? 18.503 49.229 -10.893 1.00 31.32 974 MET A O 1
ATOM 1825 N N . GLU A 1 230 ? 20.728 48.995 -11.132 1.00 32.64 975 GLU A N 1
ATOM 1826 C CA . GLU A 1 230 ? 20.865 50.260 -11.857 1.00 26.92 975 GLU A CA 1
ATOM 1827 C C . GLU A 1 230 ? 20.629 49.994 -13.343 1.00 35.30 975 GLU A C 1
ATOM 1828 O O . GLU A 1 230 ? 21.553 49.935 -14.152 1.00 28.45 975 GLU A O 1
ATOM 1834 N N . GLU A 1 231 ? 19.351 49.893 -13.715 1.00 33.73 976 GLU A N 1
ATOM 1835 C CA . GLU A 1 231 ? 19.015 49.359 -15.032 1.00 33.19 976 GLU A CA 1
ATOM 1836 C C . GLU A 1 231 ? 19.394 50.312 -16.165 1.00 25.16 976 GLU A C 1
ATOM 1837 O O . GLU A 1 231 ? 19.784 49.861 -17.249 1.00 28.89 976 GLU A O 1
ATOM 1843 N N . LYS A 1 232 ? 19.286 51.627 -15.949 1.00 23.68 977 LYS A N 1
ATOM 1844 C CA . LYS A 1 232 ? 19.678 52.568 -16.992 1.00 26.60 977 LYS A CA 1
ATOM 1845 C C . LYS A 1 232 ? 21.177 52.501 -17.252 1.00 21.36 977 LYS A C 1
ATOM 1846 O O . LYS A 1 232 ? 21.623 52.675 -18.392 1.00 22.75 977 LYS A O 1
ATOM 1852 N N . ASP A 1 233 ? 21.971 52.300 -16.193 1.00 23.93 978 ASP A N 1
ATOM 1853 C CA . ASP A 1 233 ? 23.415 52.134 -16.361 1.00 22.99 978 ASP A CA 1
ATOM 1854 C C . ASP A 1 233 ? 23.725 50.889 -17.184 1.00 21.13 978 ASP A C 1
ATOM 1855 O O . ASP A 1 233 ? 24.557 50.929 -18.097 1.00 21.93 978 ASP A O 1
ATOM 1860 N N . ILE A 1 234 ? 23.057 49.777 -16.870 1.00 22.88 979 ILE A N 1
ATOM 1861 C CA . ILE A 1 234 ? 23.298 48.514 -17.574 1.00 23.09 979 ILE A CA 1
ATOM 1862 C C . ILE A 1 234 ? 22.890 48.642 -19.039 1.00 21.58 979 ILE A C 1
ATOM 1863 O O . ILE A 1 234 ? 23.590 48.167 -19.947 1.00 21.47 979 ILE A O 1
ATOM 1868 N N . LEU A 1 235 ? 21.748 49.285 -19.291 1.00 22.99 980 LEU A N 1
ATOM 1869 C CA . LEU A 1 235 ? 21.308 49.525 -20.660 1.00 23.45 980 LEU A CA 1
ATOM 1870 C C . LEU A 1 235 ? 22.291 50.412 -21.416 1.00 25.03 980 LEU A C 1
ATOM 1871 O O . LEU A 1 235 ? 22.521 50.215 -22.617 1.00 24.59 980 LEU A O 1
ATOM 1876 N N . ALA A 1 236 ? 22.864 51.405 -20.738 1.00 20.81 981 ALA A N 1
ATOM 1877 C CA . ALA A 1 236 ? 23.824 52.283 -21.397 1.00 22.39 981 ALA A CA 1
ATOM 1878 C C . ALA A 1 236 ? 25.043 51.502 -21.866 1.00 19.62 981 ALA A C 1
ATOM 1879 O O . ALA A 1 236 ? 25.551 51.732 -22.975 1.00 22.15 981 ALA A O 1
ATOM 1881 N N . VAL A 1 237 ? 25.518 50.566 -21.044 1.00 16.95 982 VAL A N 1
ATOM 1882 C CA . VAL A 1 237 ? 26.663 49.742 -21.423 1.00 17.47 982 VAL A CA 1
ATOM 1883 C C . VAL A 1 237 ? 26.323 48.891 -22.638 1.00 23.34 982 VAL A C 1
ATOM 1884 O O . VAL A 1 237 ? 27.118 48.780 -23.580 1.00 19.79 982 VAL A O 1
ATOM 1888 N N . GLU A 1 238 ? 25.132 48.291 -22.653 1.00 19.07 983 GLU A N 1
ATOM 1889 C CA . GLU A 1 238 ? 24.775 47.489 -23.823 1.00 27.37 983 GLU A CA 1
ATOM 1890 C C . GLU A 1 238 ? 24.703 48.353 -25.081 1.00 26.22 983 GLU A C 1
ATOM 1891 O O . GLU A 1 238 ? 25.148 47.929 -26.157 1.00 26.49 983 GLU A O 1
ATOM 1897 N N . ASP A 1 239 ? 24.179 49.579 -24.966 1.00 23.67 984 ASP A N 1
ATOM 1898 C CA . ASP A 1 239 ? 24.144 50.477 -26.119 1.00 23.04 984 ASP A CA 1
ATOM 1899 C C . ASP A 1 239 ? 25.546 50.805 -26.616 1.00 24.55 984 ASP A C 1
ATOM 1900 O O . ASP A 1 239 ? 25.783 50.879 -27.831 1.00 24.42 984 ASP A O 1
ATOM 1905 N N . MET A 1 240 ? 26.484 51.037 -25.692 1.00 20.06 985 MET A N 1
ATOM 1906 C CA . MET A 1 240 ? 27.848 51.349 -26.100 1.00 20.19 985 MET A CA 1
ATOM 1907 C C . MET A 1 240 ? 28.512 50.136 -26.746 1.00 23.78 985 MET A C 1
ATOM 1908 O O . MET A 1 240 ? 29.227 50.275 -27.745 1.00 22.18 985 MET A O 1
ATOM 1913 N N . ARG A 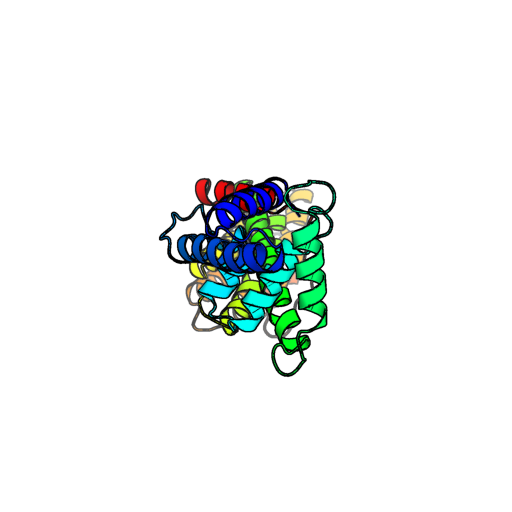1 241 ? 28.275 48.941 -26.203 1.00 19.97 986 ARG A N 1
ATOM 1914 C CA . ARG A 1 241 ? 28.833 47.737 -26.806 1.00 21.33 986 ARG A CA 1
ATOM 1915 C C . ARG A 1 241 ? 28.237 47.498 -28.186 1.00 26.63 986 ARG A C 1
ATOM 1916 O O . ARG A 1 241 ? 28.946 47.087 -29.112 1.00 21.31 986 ARG A O 1
ATOM 1924 N N . ASN A 1 242 ? 26.937 47.756 -28.340 1.00 22.71 987 ASN A N 1
ATOM 1925 C CA . ASN A 1 242 ? 26.306 47.593 -29.651 1.00 27.49 987 ASN A CA 1
ATOM 1926 C C . ASN A 1 242 ? 26.910 48.539 -30.673 1.00 26.57 987 ASN A C 1
ATOM 1927 O O . ASN A 1 242 ? 27.141 48.153 -31.827 1.00 27.70 987 ASN A O 1
ATOM 1932 N N . ARG A 1 243 ? 27.160 49.786 -30.272 1.00 25.97 988 ARG A N 1
ATOM 1933 C CA . ARG A 1 243 ? 27.722 50.767 -31.195 1.00 23.04 988 ARG A CA 1
ATOM 1934 C C . ARG A 1 243 ? 29.038 50.274 -31.782 1.00 25.54 988 ARG A C 1
ATOM 1935 O O . ARG A 1 243 ? 29.254 50.354 -33.001 1.00 24.34 988 ARG A O 1
ATOM 1943 N N . TRP A 1 244 ? 29.910 49.706 -30.944 1.00 20.72 989 TRP A N 1
ATOM 1944 C CA . TRP A 1 244 ? 31.242 49.354 -31.419 1.00 18.92 989 TRP A CA 1
ATOM 1945 C C . TRP A 1 244 ? 31.259 48.020 -32.154 1.00 19.27 989 TRP A C 1
ATOM 1946 O O . TRP A 1 244 ? 32.087 47.824 -33.053 1.00 19.27 989 TRP A O 1
ATOM 1957 N N . CYS A 1 245 ? 30.353 47.106 -31.823 1.00 17.74 990 CYS A N 1
ATOM 1958 C CA . CYS A 1 245 ? 30.301 45.877 -32.610 1.00 18.98 990 CYS A CA 1
ATOM 1959 C C . CYS A 1 245 ? 29.730 46.113 -34.001 1.00 17.87 990 CYS A C 1
ATOM 1960 O O . CYS A 1 245 ? 30.010 45.321 -34.922 1.00 20.33 990 CYS A O 1
ATOM 1963 N N . SER A 1 246 ? 28.938 47.172 -34.178 1.00 19.53 991 SER A N 1
ATOM 1964 C CA . SER A 1 246 ? 28.238 47.351 -35.451 1.00 24.56 991 SER A CA 1
ATOM 1965 C C . SER A 1 246 ? 29.203 47.504 -36.620 1.00 26.14 991 SER A C 1
ATOM 1966 O O . SER A 1 246 ? 28.873 47.101 -37.751 1.00 20.96 991 SER A O 1
ATOM 1969 N N . TYR A 1 247 ? 30.411 48.028 -36.373 1.00 21.08 992 TYR A N 1
ATOM 1970 C CA . TYR A 1 247 ? 31.387 48.165 -37.460 1.00 20.40 992 TYR A CA 1
ATOM 1971 C C . TYR A 1 247 ? 31.754 46.824 -38.080 1.00 18.03 992 TYR A C 1
ATOM 1972 O O . TYR A 1 247 ? 32.154 46.781 -39.250 1.00 19.70 992 TYR A O 1
ATOM 1981 N N . LEU A 1 248 ? 31.643 45.733 -37.326 1.00 17.41 993 LEU A N 1
ATOM 1982 C CA . LEU A 1 248 ? 32.017 44.423 -37.848 1.00 18.40 993 LEU A CA 1
ATOM 1983 C C . LEU A 1 248 ? 30.892 43.762 -38.632 1.00 20.18 993 LEU A C 1
ATOM 1984 O O . LEU A 1 248 ? 31.070 42.629 -39.107 1.00 19.08 993 LEU A O 1
ATOM 1989 N N . GLY A 1 249 ? 29.758 44.446 -38.804 1.00 17.86 994 GLY A N 1
ATOM 1990 C CA . GLY A 1 249 ? 28.697 43.931 -39.644 1.00 20.64 994 GLY A CA 1
ATOM 1991 C C . GLY A 1 249 ? 28.969 44.042 -41.134 1.00 25.10 994 GLY A C 1
ATOM 1992 O O . GLY A 1 249 ? 28.210 43.480 -41.926 1.00 19.73 994 GLY A O 1
ATOM 1993 N N . GLN A 1 250 ? 30.018 44.757 -41.530 1.00 19.53 995 GLN A N 1
ATOM 1994 C CA . GLN A 1 250 ? 30.417 44.805 -42.928 1.00 20.09 995 GLN A CA 1
ATOM 1995 C C . GLN A 1 250 ? 31.931 44.859 -42.993 1.00 21.01 995 GLN A C 1
ATOM 1996 O O . GLN A 1 250 ? 32.618 44.992 -41.977 1.00 20.39 995 GLN A O 1
ATOM 2002 N N . GLU A 1 251 ? 32.443 44.711 -44.209 1.00 15.85 996 GLU A N 1
ATOM 2003 C CA . GLU A 1 251 ? 33.881 44.700 -44.420 1.00 16.40 996 GLU A CA 1
ATOM 2004 C C . GLU A 1 251 ? 34.494 46.001 -43.932 1.00 20.72 996 GLU A C 1
ATOM 2005 O O . GLU A 1 251 ? 33.964 47.090 -44.182 1.00 21.45 996 GLU A O 1
ATOM 2011 N N . MET A 1 252 ? 35.614 45.877 -43.231 1.00 17.63 997 MET A N 1
ATOM 2012 C CA . MET A 1 252 ? 36.382 46.999 -42.715 1.00 22.42 997 MET A CA 1
ATOM 2013 C C . MET A 1 252 ? 37.723 47.092 -43.424 1.00 24.39 997 MET A C 1
ATOM 2014 O O . MET A 1 252 ? 38.262 46.106 -43.931 1.00 22.20 997 MET A O 1
ATOM 2019 N N . GLU A 1 253 ? 38.254 48.299 -43.452 1.00 23.03 998 GLU A N 1
ATOM 2020 C CA . GLU A 1 253 ? 39.657 48.472 -43.780 1.00 22.99 998 GLU A CA 1
ATOM 2021 C C . GLU A 1 253 ? 40.520 47.806 -42.704 1.00 27.82 998 GLU A C 1
ATOM 2022 O O . GLU A 1 253 ? 40.251 47.958 -41.504 1.00 23.97 998 GLU A O 1
ATOM 2028 N N . PRO A 1 254 ? 41.559 47.059 -43.101 1.00 23.33 999 PRO A N 1
ATOM 2029 C CA . PRO A 1 254 ? 42.251 46.168 -42.148 1.00 22.72 999 PRO A CA 1
ATOM 2030 C C . PRO A 1 254 ? 42.943 46.880 -40.997 1.00 26.08 999 PRO A C 1
ATOM 2031 O O . PRO A 1 254 ? 42.935 46.372 -39.865 1.00 25.67 999 PRO A O 1
ATOM 2035 N N . HIS A 1 255 ? 43.580 48.022 -41.258 1.00 27.99 1000 HIS A N 1
ATOM 2036 C CA . HIS A 1 255 ? 44.243 48.735 -40.170 1.00 35.32 1000 HIS A CA 1
ATOM 2037 C C . HIS A 1 255 ? 43.230 49.200 -39.136 1.00 21.74 1000 HIS A C 1
ATOM 2038 O O . HIS A 1 255 ? 43.453 49.054 -37.930 1.00 26.45 1000 HIS A O 1
ATOM 2045 N N . LEU A 1 256 ? 42.092 49.722 -39.588 1.00 20.62 1001 LEU A N 1
ATOM 2046 C CA . LEU A 1 256 ? 41.059 50.149 -38.655 1.00 19.26 1001 LEU A CA 1
ATOM 2047 C C . LEU A 1 256 ? 40.449 48.960 -37.926 1.00 23.57 1001 LEU A C 1
ATOM 2048 O O . LEU A 1 256 ? 40.143 49.053 -36.733 1.00 22.40 1001 LEU A O 1
ATOM 2053 N N . GLN A 1 257 ? 40.273 47.827 -38.616 1.00 20.78 1002 GLN A N 1
ATOM 2054 C CA . GLN A 1 257 ? 39.751 46.650 -37.920 1.00 15.93 1002 GLN A CA 1
ATOM 2055 C C . GLN A 1 257 ? 40.685 46.220 -36.800 1.00 19.05 1002 GLN A C 1
ATOM 2056 O O . GLN A 1 257 ? 40.240 45.896 -35.693 1.00 19.78 1002 GLN A O 1
ATOM 2062 N N . GLU A 1 258 ? 41.987 46.238 -37.059 1.00 19.48 1003 GLU A N 1
ATOM 2063 C CA . GLU A 1 258 ? 42.943 45.848 -36.038 1.00 21.06 1003 GLU A CA 1
ATOM 2064 C C . GLU A 1 258 ? 42.854 46.759 -34.816 1.00 20.22 1003 GLU A C 1
ATOM 2065 O O . GLU A 1 258 ? 42.879 46.277 -33.674 1.00 23.58 1003 GLU A O 1
ATOM 2071 N N . LYS A 1 259 ? 42.740 48.070 -35.034 1.00 23.72 1004 LYS A N 1
ATOM 2072 C CA . LYS A 1 259 ? 42.651 48.995 -33.904 1.00 21.30 1004 LYS A CA 1
ATOM 2073 C C . LYS A 1 259 ? 41.371 48.766 -33.114 1.00 21.27 1004 LYS A C 1
ATOM 2074 O O . LYS A 1 259 ? 41.380 48.836 -31.879 1.00 20.27 1004 LYS A O 1
ATOM 2080 N N . LEU A 1 260 ? 40.265 48.467 -33.805 1.00 20.24 1005 LEU A N 1
ATOM 2081 C CA . LEU A 1 260 ? 39.017 48.146 -33.112 1.00 17.85 1005 LEU A CA 1
ATOM 2082 C C . LEU A 1 260 ? 39.153 46.877 -32.272 1.00 21.86 1005 LEU A C 1
ATOM 2083 O O . LEU A 1 260 ? 38.798 46.861 -31.087 1.00 20.91 1005 LEU A O 1
ATOM 2088 N N . THR A 1 261 ? 39.625 45.783 -32.869 1.00 16.85 1006 THR A N 1
ATOM 2089 C CA . THR A 1 261 ? 39.654 44.544 -32.103 1.00 19.95 1006 THR A CA 1
ATOM 2090 C C . THR A 1 261 ? 40.783 44.514 -31.076 1.00 22.37 1006 THR A C 1
ATOM 2091 O O . THR A 1 261 ? 40.833 43.584 -30.255 1.00 21.70 1006 THR A O 1
ATOM 2095 N N . ASP A 1 262 ? 41.658 45.524 -31.086 1.00 25.10 1007 ASP A N 1
ATOM 2096 C CA . ASP A 1 262 ? 42.621 45.697 -30.007 1.00 25.43 1007 ASP A CA 1
ATOM 2097 C C . ASP A 1 262 ? 41.929 45.990 -28.681 1.00 30.14 1007 ASP A C 1
ATOM 2098 O O . ASP A 1 262 ? 42.414 45.565 -27.627 1.00 30.09 1007 ASP A O 1
ATOM 2103 N N . PHE A 1 263 ? 40.812 46.727 -28.696 1.00 20.72 1008 PHE A N 1
ATOM 2104 C CA . PHE A 1 263 ? 40.121 47.022 -27.439 1.00 22.98 1008 PHE A CA 1
ATOM 2105 C C . PHE A 1 263 ? 38.749 46.383 -27.310 1.00 17.92 1008 PHE A C 1
ATOM 2106 O O . PHE A 1 263 ? 38.238 46.302 -26.197 1.00 17.55 1008 PHE A O 1
ATOM 2114 N N . LEU A 1 264 ? 38.119 45.965 -28.404 1.00 16.32 1009 LEU A N 1
ATOM 2115 C CA . LEU A 1 264 ? 36.738 45.503 -28.303 1.00 14.98 1009 LEU A CA 1
ATOM 2116 C C . LEU A 1 264 ? 36.530 44.328 -27.342 1.00 16.69 1009 LEU A C 1
ATOM 2117 O O . LEU A 1 264 ? 35.542 44.360 -26.586 1.00 16.32 1009 LEU A O 1
ATOM 2122 N N . PRO A 1 265 ? 37.389 43.304 -27.285 1.00 17.56 1010 PRO A N 1
ATOM 2123 C CA . PRO A 1 265 ? 37.145 42.231 -26.303 1.00 17.27 1010 PRO A CA 1
ATOM 2124 C C . PRO A 1 265 ? 37.082 42.731 -24.877 1.00 18.68 1010 PRO A C 1
ATOM 2125 O O . PRO A 1 265 ? 36.314 42.181 -24.076 1.00 17.61 1010 PRO A O 1
ATOM 2129 N N . LYS A 1 266 ? 37.894 43.737 -24.538 1.00 19.04 1011 LYS A N 1
ATOM 2130 C CA . LYS A 1 266 ? 37.892 44.310 -23.191 1.00 21.84 1011 LYS A CA 1
ATOM 2131 C C . LYS A 1 266 ? 36.668 45.180 -22.938 1.00 18.30 1011 LYS A C 1
ATOM 2132 O O . LYS A 1 266 ? 36.209 45.289 -21.793 1.00 22.30 1011 LYS A O 1
ATOM 2138 N N . LEU A 1 267 ? 36.133 45.811 -23.979 1.00 16.32 1012 LEU A N 1
ATOM 2139 C CA . LEU A 1 267 ? 34.849 46.494 -23.864 1.00 16.02 1012 LEU A CA 1
ATOM 2140 C C . LEU A 1 267 ? 33.713 45.503 -23.646 1.00 17.56 1012 LEU A C 1
ATOM 2141 O O . LEU A 1 267 ? 32.773 45.769 -22.878 1.00 18.66 1012 LEU A O 1
ATOM 2146 N N . LEU A 1 268 ? 33.801 44.337 -24.290 1.00 15.84 1013 LEU A N 1
ATOM 2147 C CA . LEU A 1 268 ? 32.726 43.351 -24.233 1.00 16.14 1013 LEU A CA 1
ATOM 2148 C C . LEU A 1 268 ? 32.715 42.581 -22.931 1.00 17.62 1013 LEU A C 1
ATOM 2149 O O . LEU A 1 268 ? 31.656 42.102 -22.520 1.00 20.17 1013 LEU A O 1
ATOM 2154 N N . ASP A 1 269 ? 33.875 42.404 -22.302 1.00 19.11 1014 ASP A N 1
ATOM 2155 C CA . ASP A 1 269 ? 33.964 41.706 -21.019 1.00 18.23 1014 ASP A CA 1
ATOM 2156 C C . ASP A 1 269 ? 35.014 42.425 -20.186 1.00 21.14 1014 ASP A C 1
ATOM 2157 O O . ASP A 1 269 ? 36.213 42.171 -20.336 1.00 24.04 1014 ASP A O 1
ATOM 2162 N N . CYS A 1 270 ? 34.555 43.281 -19.282 1.00 20.61 1015 CYS A N 1
ATOM 2163 C CA . CYS A 1 270 ? 35.449 44.008 -18.397 1.00 19.83 1015 CYS A CA 1
ATOM 2164 C C . CYS A 1 270 ? 35.423 43.444 -16.989 1.00 24.68 1015 CYS A C 1
ATOM 2165 O O . CYS A 1 270 ? 35.835 44.127 -16.049 1.00 23.22 1015 CYS A O 1
ATOM 2168 N N . SER A 1 271 ? 34.953 42.208 -16.827 1.00 19.82 1016 SER A N 1
ATOM 2169 C CA . SER A 1 271 ? 34.787 41.636 -15.494 1.00 22.17 1016 SER A CA 1
ATOM 2170 C C . SER A 1 271 ? 36.112 41.388 -14.791 1.00 21.06 1016 SER A C 1
ATOM 2171 O O . SER A 1 271 ? 36.134 41.240 -13.564 1.00 21.56 1016 SER A O 1
ATOM 2174 N N . MET A 1 272 ? 37.216 41.314 -15.531 1.00 20.71 1017 MET A N 1
ATOM 2175 C CA . MET A 1 272 ? 38.506 41.025 -14.916 1.00 24.22 1017 MET A CA 1
ATOM 2176 C C . MET A 1 272 ? 39.245 42.271 -14.437 1.00 22.60 1017 MET A C 1
ATOM 2177 O O . MET A 1 272 ? 40.254 42.134 -13.742 1.00 22.84 1017 MET A O 1
ATOM 2182 N N . GLU A 1 273 ? 38.796 43.478 -14.805 1.00 20.94 1018 GLU A N 1
ATOM 2183 C CA . GLU A 1 273 ? 39.485 44.721 -14.422 1.00 16.55 1018 GLU A CA 1
ATOM 2184 C C . GLU A 1 273 ? 38.468 45.753 -13.922 1.00 19.11 1018 GLU A C 1
ATOM 2185 O O . GLU A 1 273 ? 38.337 46.845 -14.475 1.00 22.04 1018 GLU A O 1
ATOM 2191 N N . ILE A 1 274 ? 37.800 45.420 -12.812 1.00 21.28 1019 ILE A N 1
ATOM 2192 C CA . ILE A 1 274 ? 36.761 46.301 -12.287 1.00 20.48 1019 ILE A CA 1
ATOM 2193 C C . ILE A 1 274 ? 37.364 47.593 -11.757 1.00 23.04 1019 ILE A C 1
ATOM 2194 O O . ILE A 1 274 ? 36.770 48.663 -11.905 1.00 21.16 1019 ILE A O 1
ATOM 2199 N N . LYS A 1 275 ? 38.536 47.523 -11.122 1.00 22.51 1020 LYS A N 1
ATOM 2200 C CA . LYS A 1 275 ? 39.218 48.729 -10.664 1.00 18.22 1020 LYS A CA 1
ATOM 2201 C C . LYS A 1 275 ? 40.111 49.284 -11.770 1.00 16.18 1020 LYS A C 1
ATOM 2202 O O . LYS A 1 275 ? 40.917 48.550 -12.345 1.00 20.46 1020 LYS A O 1
ATOM 2208 N N . SER A 1 276 ? 39.981 50.588 -12.053 1.00 17.25 1021 SER A N 1
ATOM 2209 C CA . SER A 1 276 ? 40.875 51.238 -13.008 1.00 16.52 1021 SER A CA 1
ATOM 2210 C C . SER A 1 276 ? 42.194 51.686 -12.386 1.00 19.42 1021 SER A C 1
ATOM 2211 O O . SER A 1 276 ? 43.184 51.829 -13.115 1.00 24.40 1021 SER A O 1
ATOM 2214 N N . PHE A 1 277 ? 42.208 51.922 -11.077 1.00 17.55 1022 PHE A N 1
ATOM 2215 C CA . PHE A 1 277 ? 43.319 52.512 -10.328 1.00 21.29 1022 PHE A CA 1
ATOM 2216 C C . PHE A 1 277 ? 43.621 53.939 -10.792 1.00 27.12 1022 PHE A C 1
ATOM 2217 O O . PHE A 1 277 ? 44.692 54.470 -10.501 1.00 25.24 1022 PHE A O 1
ATOM 2225 N N . HIS A 1 278 ? 42.722 54.574 -11.546 1.00 27.46 1023 HIS A N 1
ATOM 2226 C CA . HIS A 1 278 ? 42.987 55.953 -11.950 1.00 23.86 1023 HIS A CA 1
ATOM 2227 C C . HIS A 1 278 ? 42.903 56.880 -10.741 1.00 24.52 1023 HIS A C 1
ATOM 2228 O O . HIS A 1 278 ? 42.097 56.689 -9.823 1.00 30.08 1023 HIS A O 1
ATOM 2235 N N . GLU A 1 279 ? 43.786 57.873 -10.720 1.00 30.80 1024 GLU A N 1
ATOM 2236 C CA . GLU A 1 279 ? 43.755 58.816 -9.613 1.00 29.28 1024 GLU A CA 1
ATOM 2237 C C . GLU A 1 279 ? 42.650 59.842 -9.827 1.00 27.82 1024 GLU A C 1
ATOM 2238 O O . GLU A 1 279 ? 42.403 60.251 -10.962 1.00 26.73 1024 GLU A O 1
ATOM 2244 N N . PRO A 1 280 ? 41.989 60.270 -8.763 1.00 22.20 1025 PRO A N 1
ATOM 2245 C CA . PRO A 1 280 ? 40.985 61.318 -8.892 1.00 29.27 1025 PRO A CA 1
ATOM 2246 C C . PRO A 1 280 ? 41.638 62.623 -9.298 1.00 30.39 1025 PRO A C 1
ATOM 2247 O O . PRO A 1 280 ? 42.776 62.906 -8.902 1.00 28.05 1025 PRO A O 1
ATOM 2251 N N . PRO A 1 281 ? 40.959 63.442 -10.091 1.00 33.35 1026 PRO A N 1
ATOM 2252 C CA . PRO A 1 281 ? 41.505 64.767 -10.403 1.00 28.52 1026 PRO A CA 1
ATOM 2253 C C . PRO A 1 281 ? 41.612 65.602 -9.137 1.00 27.90 1026 PRO A C 1
ATOM 2254 O O . PRO A 1 281 ? 40.894 65.385 -8.160 1.00 30.73 1026 PRO A O 1
ATOM 2258 N N . LYS A 1 282 ? 42.552 66.544 -9.138 1.00 33.05 1027 LYS A N 1
ATOM 2259 C CA . LYS A 1 282 ? 42.768 67.372 -7.960 1.00 32.85 1027 LYS A CA 1
ATOM 2260 C C . LYS A 1 282 ? 41.755 68.507 -7.935 1.00 28.33 1027 LYS A C 1
ATOM 2261 O O . LYS A 1 282 ? 41.353 69.015 -8.982 1.00 33.26 1027 LYS A O 1
ATOM 2263 N N . LEU A 1 283 ? 41.325 68.870 -6.755 1.00 29.52 1028 LEU A N 1
ATOM 2264 C CA . LEU A 1 283 ? 40.420 70.006 -6.655 1.00 28.24 1028 LEU A CA 1
ATOM 2265 C C . LEU A 1 283 ? 41.208 71.296 -6.472 1.00 34.81 1028 LEU A C 1
ATOM 2266 O O . LEU A 1 283 ? 42.269 71.299 -5.844 1.00 34.16 1028 LEU A O 1
ATOM 2271 N N . PRO A 1 284 ? 40.693 72.408 -6.977 1.00 33.38 1029 PRO A N 1
ATOM 2272 C CA . PRO A 1 284 ? 41.288 73.709 -6.665 1.00 31.41 1029 PRO A CA 1
ATOM 2273 C C . PRO A 1 284 ? 40.907 74.129 -5.252 1.00 26.91 1029 PRO A C 1
ATOM 2274 O O . PRO A 1 284 ? 40.035 73.541 -4.618 1.00 29.80 1029 PRO A O 1
ATOM 2278 N N . SER A 1 285 ? 41.600 75.149 -4.751 1.00 35.37 1030 SER A N 1
ATOM 2279 C CA . SER A 1 285 ? 41.191 75.799 -3.510 1.00 31.45 1030 SER A CA 1
ATOM 2280 C C . SER A 1 285 ? 39.915 76.605 -3.747 1.00 28.41 1030 SER A C 1
ATOM 2281 O O . SER A 1 285 ? 39.659 77.070 -4.861 1.00 31.14 1030 SER A O 1
ATOM 2284 N N . TYR A 1 286 ? 39.096 76.757 -2.700 1.00 29.10 1031 TYR A N 1
ATOM 2285 C CA . TYR A 1 286 ? 37.848 77.502 -2.867 1.00 28.24 1031 TYR A CA 1
ATOM 2286 C C . TYR A 1 286 ? 37.334 78.004 -1.525 1.00 24.16 1031 TYR A C 1
ATOM 2287 O O . TYR A 1 286 ? 37.500 77.353 -0.493 1.00 28.21 1031 TYR A O 1
ATOM 2296 N N . SER A 1 287 ? 36.660 79.147 -1.572 1.00 22.26 1032 SER A N 1
ATOM 2297 C CA . SER A 1 287 ? 35.953 79.686 -0.422 1.00 23.47 1032 SER A CA 1
ATOM 2298 C C . SER A 1 287 ? 34.537 79.125 -0.351 1.00 19.01 1032 SER A C 1
ATOM 2299 O O . SER A 1 287 ? 34.020 78.542 -1.309 1.00 20.22 1032 SER A O 1
ATOM 2302 N N . THR A 1 288 ? 33.896 79.343 0.802 1.00 19.16 1033 THR A N 1
ATOM 2303 C CA . THR A 1 288 ? 32.486 79.003 0.935 1.00 17.85 1033 THR A CA 1
ATOM 2304 C C . THR A 1 288 ? 31.647 79.794 -0.054 1.00 16.18 1033 THR A C 1
ATOM 2305 O O . THR A 1 288 ? 30.743 79.246 -0.683 1.00 17.42 1033 THR A O 1
ATOM 2309 N N . HIS A 1 289 ? 31.911 81.098 -0.167 1.00 16.12 1034 HIS A N 1
ATOM 2310 C CA . HIS A 1 289 ? 31.179 81.927 -1.125 1.00 15.08 1034 HIS A CA 1
ATOM 2311 C C . HIS A 1 289 ? 31.302 81.378 -2.536 1.00 19.72 1034 HIS A C 1
ATOM 2312 O O . HIS A 1 289 ? 30.305 81.271 -3.257 1.00 19.35 1034 HIS A O 1
ATOM 2319 N N . GLU A 1 290 ? 32.514 80.998 -2.939 1.00 17.06 1035 GLU A N 1
ATOM 2320 C CA . GLU A 1 290 ? 32.715 80.435 -4.269 1.00 20.74 1035 GLU A CA 1
ATOM 2321 C C . GLU A 1 290 ? 31.966 79.112 -4.437 1.00 18.30 1035 GLU A C 1
ATOM 2322 O O . GLU A 1 290 ? 31.374 78.843 -5.491 1.00 18.33 1035 GLU A O 1
ATOM 2328 N N . LEU A 1 291 ? 32.016 78.262 -3.421 1.00 16.24 1036 LEU A N 1
ATOM 2329 C CA . LEU A 1 291 ? 31.300 76.994 -3.479 1.00 16.40 1036 LEU A CA 1
ATOM 2330 C C . LEU A 1 291 ? 29.810 77.228 -3.674 1.00 19.26 1036 LEU A C 1
ATOM 2331 O O . LEU A 1 291 ? 29.184 76.616 -4.543 1.00 16.11 1036 LEU A O 1
ATOM 2336 N N . CYS A 1 292 ? 29.233 78.146 -2.892 1.00 17.68 1037 CYS A N 1
ATOM 2337 C CA . CYS A 1 292 ? 27.800 78.415 -2.992 1.00 13.98 1037 CYS A CA 1
ATOM 2338 C C . CYS A 1 292 ? 27.439 79.048 -4.330 1.00 16.02 1037 CYS A C 1
ATOM 2339 O O . CYS A 1 292 ? 26.431 78.674 -4.941 1.00 16.71 1037 CYS A O 1
ATOM 2342 N N . GLU A 1 293 ? 28.232 80.018 -4.782 1.00 13.80 1038 GLU A N 1
ATOM 2343 C CA . GLU A 1 293 ? 27.933 80.686 -6.048 1.00 14.42 1038 GLU A CA 1
ATOM 2344 C C . GLU A 1 293 ? 28.008 79.712 -7.217 1.00 17.45 1038 GLU A C 1
ATOM 2345 O O . GLU A 1 293 ? 27.132 79.709 -8.091 1.00 18.56 1038 GLU A O 1
ATOM 2351 N N . ARG A 1 294 ? 29.053 78.885 -7.258 1.00 15.75 1039 ARG A N 1
ATOM 2352 C CA . ARG A 1 294 ? 29.192 77.954 -8.376 1.00 17.52 1039 ARG A CA 1
ATOM 2353 C C . ARG A 1 294 ? 28.137 76.851 -8.336 1.00 15.17 1039 ARG A C 1
ATOM 2354 O O . ARG A 1 294 ? 27.684 76.390 -9.386 1.00 17.11 1039 ARG A O 1
ATOM 2362 N N . PHE A 1 295 ? 27.741 76.401 -7.142 1.00 13.30 1040 PHE A N 1
ATOM 2363 C CA . PHE A 1 295 ? 26.648 75.440 -7.054 1.00 16.13 1040 PHE A CA 1
ATOM 2364 C C . PHE A 1 295 ? 25.362 76.047 -7.593 1.00 19.44 1040 PHE A C 1
ATOM 2365 O O . PHE A 1 295 ? 24.651 75.418 -8.385 1.00 16.09 1040 PHE A O 1
ATOM 2373 N N . ALA A 1 296 ? 25.043 77.273 -7.165 1.00 16.48 1041 ALA A N 1
ATOM 2374 C CA . ALA A 1 296 ? 23.843 77.932 -7.668 1.00 17.27 1041 ALA A CA 1
ATOM 2375 C C . ALA A 1 296 ? 23.898 78.063 -9.178 1.00 17.33 1041 ALA A C 1
ATOM 2376 O O . ALA A 1 296 ? 22.921 77.758 -9.870 1.00 16.89 1041 ALA A O 1
ATOM 2378 N N . ARG A 1 297 ? 25.050 78.474 -9.703 1.00 16.55 1042 ARG A N 1
ATOM 2379 C CA . ARG A 1 297 ? 25.144 78.759 -11.130 1.00 19.80 1042 ARG A CA 1
ATOM 2380 C C . ARG A 1 297 ? 24.946 77.503 -11.957 1.00 21.08 1042 ARG A C 1
ATOM 2381 O O . ARG A 1 297 ? 24.211 77.522 -12.950 1.00 21.38 1042 ARG A O 1
ATOM 2389 N N . ILE A 1 298 ? 25.547 76.381 -11.544 1.00 18.57 1043 ILE A N 1
ATOM 2390 C CA . ILE A 1 298 ? 25.384 75.183 -12.361 1.00 19.54 1043 ILE A CA 1
ATOM 2391 C C . ILE A 1 298 ? 23.971 74.618 -12.222 1.00 18.77 1043 ILE A C 1
ATOM 2392 O O . ILE A 1 298 ? 23.401 74.094 -13.189 1.00 22.04 1043 ILE A O 1
ATOM 2397 N N . MET A 1 299 ? 23.355 74.746 -11.045 1.00 13.99 1044 MET A N 1
ATOM 2398 C CA . MET A 1 299 ? 21.987 74.278 -10.904 1.00 15.87 1044 MET A CA 1
ATOM 2399 C C . MET A 1 299 ? 21.022 75.108 -11.735 1.00 20.07 1044 MET A C 1
ATOM 2400 O O . MET A 1 299 ? 19.993 74.594 -12.182 1.00 22.30 1044 MET A O 1
ATOM 2405 N N . LEU A 1 300 ? 21.328 76.385 -11.948 1.00 19.26 1045 LEU A N 1
ATOM 2406 C CA . LEU A 1 300 ? 20.496 77.233 -12.790 1.00 18.44 1045 LEU A CA 1
ATOM 2407 C C . LEU A 1 300 ? 20.816 77.076 -14.264 1.00 23.92 1045 LEU A C 1
ATOM 2408 O O . LEU A 1 300 ? 20.115 77.655 -15.098 1.00 30.26 1045 LEU A O 1
ATOM 2413 N N . SER A 1 301 ? 21.866 76.327 -14.596 1.00 21.31 1046 SER A N 1
ATOM 2414 C CA . SER A 1 301 ? 22.316 76.127 -15.971 1.00 29.30 1046 SER A CA 1
ATOM 2415 C C . SER A 1 301 ? 22.208 74.678 -16.433 1.00 31.86 1046 SER A C 1
ATOM 2416 O O . SER A 1 301 ? 22.885 74.296 -17.390 1.00 43.83 1046 SER A O 1
ATOM 2419 N N . LEU A 1 302 ? 21.394 73.858 -15.778 1.00 27.87 1047 LEU A N 1
ATOM 2420 C CA . LEU A 1 302 ? 21.323 72.446 -16.131 1.00 30.82 1047 LEU A CA 1
ATOM 2421 C C . LEU A 1 302 ? 20.929 72.253 -17.593 1.00 46.85 1047 LEU A C 1
ATOM 2422 O O . LEU A 1 302 ? 20.006 72.896 -18.090 1.00 42.06 1047 LEU A O 1
ATOM 2427 N N . SER A 1 303 ? 21.643 71.357 -18.280 1.00 45.42 1048 SER A N 1
ATOM 2428 C CA . SER A 1 303 ? 21.244 70.923 -19.621 1.00 54.75 1048 SER A CA 1
ATOM 2429 C C . SER A 1 303 ? 21.588 69.447 -19.836 1.00 50.31 1048 SER A C 1
ATOM 2430 O O . SER A 1 303 ? 21.174 68.586 -19.057 1.00 38.49 1048 SER A O 1
#

Radius of gyration: 25.52 Å; Cα contacts (8 Å, |Δi|>4): 305; chains: 1; bounding box: 32×54×77 Å